Protein AF-A0A7C2TTX6-F1 (afdb_monomer)

Secondary structure (DSSP, 8-state):
-----------------------------S-----EEEEEEEEEEEESS-HHHHHHHHHHHHHHTTPEEEE--BHHHHHHTTT-----EEEEEEE-HHHHHHHHHH-GGGGGG-SEEEEEEE-SSS-EEEEEE-HHHHHTTSTT-HHHHHHHHHHHHHHHHHHHGGGB-SSPEEEEEEEEEEEEEESS-HHHHHHHHHHHHHHTT-EEEE---HHHHHHHTT-----EEEEEEE-HHHHHHHHHH-GGGGGGPSEEEEEEE-SSS-EEEEEE-HHHHHTTSTT-HHHHHHHHHHHHHHHHTTSPP-

Foldseek 3Di:
DDDDDDDDDDDDDDDDPPDDDDPDPDDDDPDDPFWDKAKFKKWKWKFLAAQVLLVVQLVVLLVVLVKDFQDKDFLQVLLVVVVDGFFTKIKTQIDALVLVVVCQVFAPLLVQCHRWIWIWTDPPPNMIMIMTIQQLRSCVPTGPCNVVSVVVNVSSVRSNCRSSDPRMDPDIDMDMAMWIKGKDKALAALVLLVVQLQVLLVVLVKDQPDKDPSQVSNVVVVDGGFDKIKTQIDDSVLSVQCRVFDSVLCNCHRWIWIWGGPPPRMIMIMGIQQLRSQVVTGPCNVVSVVVNVSVCRSSVSSYDDD

pLDDT: mean 87.64, std 18.77, range [26.66, 98.56]

Sequence (306 aa):
MITAIFTRARPLWLLFATTLLIAGCSGGGPGGKNGTAVSYTIVEKVADAPYDQVVAGIEAGVKGSNLMIIGEPNYKAMQRMVGRQIRDAKSFFVFRPDLGTQVFENDYNAAAEIPLKILIYDRGDGKTVVRYRKPSSQLANYKNLSGLGDRLDEILANIVNAGIGATGDASAKEVRMTHEVVEKVFAASYDQAVAKIEAAVKGSGLMIIGEPNYKSMQRMVGRQIRDAKKYFVFRPDLGTQVFENDYNAALELPMEILIYDRGDGKTVVRYRKPSVALGNYSGLGGLGKTLDGVIERIVGAAQTSS

Solvent-accessible surface area (backbone atoms only — not comparable to full-atom values): 16763 Å² total; per-residue (Å²): 134,88,85,90,85,91,87,80,93,87,84,88,86,84,85,77,84,77,80,77,83,78,84,76,86,74,88,76,70,102,70,81,89,63,55,53,78,43,64,33,35,34,40,35,40,48,17,68,37,47,46,70,59,34,53,52,25,31,54,50,23,36,50,76,70,68,35,41,79,80,44,65,60,48,48,32,64,47,29,45,77,73,79,38,87,65,63,57,34,37,36,43,28,36,44,42,46,73,62,46,48,56,35,58,74,52,27,65,75,48,52,69,65,54,60,42,54,42,30,39,30,41,68,80,79,63,27,17,39,40,38,31,68,37,36,33,46,66,26,57,88,39,54,93,27,46,73,57,9,52,55,44,37,54,51,52,49,51,17,48,48,52,13,36,45,95,56,25,59,91,66,69,48,75,44,83,45,54,34,24,41,31,72,47,81,30,81,28,39,46,69,56,26,52,54,32,30,54,51,33,37,53,74,71,71,38,39,78,79,45,65,64,61,52,52,62,43,28,44,76,72,79,38,85,67,72,60,53,44,39,40,31,37,43,47,56,69,62,49,49,58,35,60,75,54,32,66,76,52,52,66,63,54,58,42,54,43,33,37,31,46,67,82,79,62,26,17,38,40,37,33,67,40,35,32,44,49,36,45,78,36,65,87,28,43,67,57,12,52,55,43,37,61,51,51,50,53,22,61,53,47,25,55,69,84,129

Radius of gyration: 25.4 Å; Cα contacts (8 Å, |Δi|>4): 564; chains: 1; bounding box: 74×88×63 Å

Nearest PDB structures (foldseek):
  7tj1-assembly1_C  TM=9.005E-01  e=1.364E-06  Brucella abortus 2308
  1q9u-assembly1_B  TM=8.431E-01  e=1.690E-05  Geobacillus stearothermophilus
  1j3m-assembly1_B  TM=8.600E-01  e=9.949E-05  Thermus thermophilus
  8gu0-assembly1_A  TM=4.777E-01  e=3.917E+00  Floropilus chiversii
  5bva-assembly1_A  TM=3.420E-01  e=4.651E+00  Streptomyces

Mean predicted aligned error: 8.44 Å

Structure (mmCIF, N/CA/C/O backbone):
data_AF-A0A7C2TTX6-F1
#
_entry.id   AF-A0A7C2TTX6-F1
#
loop_
_atom_site.group_PDB
_atom_site.id
_atom_site.type_symbol
_atom_site.label_atom_id
_atom_site.label_alt_id
_atom_site.label_comp_id
_atom_site.label_asym_id
_atom_site.label_entity_id
_atom_site.label_seq_id
_atom_site.pdbx_PDB_ins_code
_atom_site.Cartn_x
_atom_site.Cartn_y
_atom_site.Cartn_z
_atom_site.occupancy
_atom_site.B_iso_or_equiv
_atom_site.auth_seq_id
_atom_site.auth_comp_id
_atom_site.auth_asym_id
_atom_site.auth_atom_id
_atom_site.pdbx_PDB_model_num
ATOM 1 N N . MET A 1 1 ? 43.982 69.977 37.534 1.00 38.56 1 MET A N 1
ATOM 2 C CA . MET A 1 1 ? 43.482 70.140 38.916 1.00 38.56 1 MET A CA 1
ATOM 3 C C . MET A 1 1 ? 42.312 71.113 38.844 1.00 38.56 1 MET A C 1
ATOM 5 O O . MET A 1 1 ? 42.512 72.155 38.239 1.00 38.56 1 MET A O 1
ATOM 9 N N . ILE A 1 2 ? 41.157 70.762 39.442 1.00 38.53 2 ILE A N 1
ATOM 10 C CA . ILE A 1 2 ? 39.867 71.508 39.475 1.00 38.53 2 ILE A CA 1
ATOM 11 C C . ILE A 1 2 ? 39.185 71.547 38.075 1.00 38.53 2 ILE A C 1
ATOM 13 O O . ILE A 1 2 ? 39.845 71.843 37.092 1.00 38.53 2 ILE A O 1
ATOM 17 N N . THR A 1 3 ? 37.937 71.131 37.821 1.00 36.94 3 THR A N 1
ATOM 18 C CA . THR A 1 3 ? 36.681 71.241 38.583 1.00 36.94 3 THR A CA 1
ATOM 19 C C . THR A 1 3 ? 35.678 70.182 38.093 1.00 36.94 3 THR A C 1
ATOM 21 O O . THR A 1 3 ? 35.512 70.004 36.889 1.00 36.94 3 THR A O 1
ATOM 24 N N . ALA A 1 4 ? 34.974 69.515 39.010 1.00 46.34 4 ALA A N 1
ATOM 25 C CA . ALA A 1 4 ? 33.748 68.763 38.730 1.00 46.34 4 ALA A CA 1
ATOM 26 C C . ALA A 1 4 ? 32.529 69.652 39.026 1.00 46.34 4 ALA A C 1
ATOM 28 O O . ALA A 1 4 ? 32.587 70.381 40.008 1.00 46.34 4 ALA A O 1
ATOM 29 N N . ILE A 1 5 ? 31.437 69.550 38.254 1.00 49.56 5 ILE A N 1
ATOM 30 C CA . ILE A 1 5 ? 30.056 69.840 38.695 1.00 49.56 5 ILE A CA 1
ATOM 31 C C . ILE A 1 5 ? 29.055 69.045 37.835 1.00 49.56 5 ILE A C 1
ATOM 33 O O . ILE A 1 5 ? 29.162 68.952 36.616 1.00 49.56 5 ILE A O 1
ATOM 37 N N . PHE A 1 6 ? 28.096 68.467 38.557 1.00 44.81 6 PHE A N 1
ATOM 38 C CA . PHE A 1 6 ? 26.921 67.678 38.188 1.00 44.81 6 PHE A CA 1
ATOM 39 C C . PHE A 1 6 ? 25.887 68.390 37.303 1.00 44.81 6 PHE A C 1
ATOM 41 O O . PHE A 1 6 ? 25.685 69.588 37.464 1.00 44.81 6 PHE A O 1
ATOM 48 N N . THR A 1 7 ? 25.118 67.598 36.536 1.00 40.69 7 THR A N 1
ATOM 49 C CA . THR A 1 7 ? 23.640 67.604 36.283 1.00 40.69 7 THR A CA 1
ATOM 50 C C . THR A 1 7 ? 23.382 67.017 34.878 1.00 40.69 7 THR A C 1
ATOM 52 O O . THR A 1 7 ? 24.207 67.191 34.000 1.00 40.69 7 THR A O 1
ATOM 55 N N . ARG A 1 8 ? 22.326 66.275 34.522 1.00 43.00 8 ARG A N 1
ATOM 56 C CA . ARG A 1 8 ? 20.981 66.021 35.057 1.00 43.00 8 ARG A CA 1
ATOM 57 C C . ARG A 1 8 ? 20.433 64.758 34.353 1.00 43.00 8 ARG A C 1
ATOM 59 O O . ARG A 1 8 ? 20.774 64.488 33.208 1.00 43.00 8 ARG A O 1
ATOM 66 N N . ALA A 1 9 ? 19.554 64.028 35.030 1.00 39.31 9 ALA A N 1
ATOM 67 C CA . ALA A 1 9 ? 18.802 62.879 34.519 1.00 39.31 9 ALA A CA 1
ATOM 68 C C . ALA A 1 9 ? 17.749 63.240 33.449 1.00 39.31 9 ALA A C 1
ATOM 70 O O . ALA A 1 9 ? 17.201 64.341 33.532 1.00 39.31 9 ALA A O 1
ATOM 71 N N . ARG A 1 10 ? 17.386 62.277 32.568 1.00 41.59 10 ARG A N 1
ATOM 72 C CA . ARG A 1 10 ? 16.011 61.777 32.242 1.00 41.59 10 ARG A CA 1
ATOM 73 C C . ARG A 1 10 ? 15.930 61.012 30.888 1.00 41.59 10 ARG A C 1
ATOM 75 O O . ARG A 1 10 ? 16.883 61.089 30.125 1.00 41.59 10 ARG A O 1
ATOM 82 N N . PRO A 1 11 ? 14.891 60.176 30.639 1.00 48.22 11 PRO A N 1
ATOM 83 C CA . PRO A 1 11 ? 15.097 58.752 30.342 1.00 48.22 11 PRO A CA 1
ATOM 84 C C . PRO A 1 11 ? 14.402 58.225 29.057 1.00 48.22 11 PRO A C 1
ATOM 86 O O . PRO A 1 11 ? 13.724 58.963 28.355 1.00 48.22 11 PRO A O 1
ATOM 89 N N . LEU A 1 12 ? 14.512 56.902 28.867 1.00 35.78 12 LEU A N 1
ATOM 90 C CA . LEU A 1 12 ? 13.474 55.973 28.379 1.00 35.78 12 LEU A CA 1
ATOM 91 C C . LEU A 1 12 ? 12.919 56.154 26.952 1.00 35.78 12 LEU A C 1
ATOM 93 O O . LEU A 1 12 ? 11.965 56.893 26.765 1.00 35.78 12 LEU A O 1
ATOM 97 N N . TRP A 1 13 ? 13.372 55.322 26.006 1.00 30.50 13 TRP A N 1
ATOM 98 C CA . TRP A 1 13 ? 12.529 54.800 24.914 1.00 30.50 13 TRP A CA 1
ATOM 99 C C . TRP A 1 13 ? 12.837 53.309 24.699 1.00 30.50 13 TRP A C 1
ATOM 101 O O . TRP A 1 13 ? 13.724 52.929 23.942 1.00 30.50 13 TRP A O 1
ATOM 111 N N . LEU A 1 14 ? 12.108 52.458 25.428 1.00 39.34 14 LEU A N 1
ATOM 112 C CA . LEU A 1 14 ? 11.952 51.032 25.135 1.00 39.34 14 LEU A CA 1
ATOM 113 C C . LEU A 1 14 ? 10.892 50.903 24.034 1.00 39.34 14 LEU A C 1
ATOM 115 O O . LEU A 1 14 ? 9.710 51.137 24.279 1.00 39.34 14 LEU A O 1
ATOM 119 N N . LEU A 1 15 ? 11.311 50.548 22.820 1.00 40.41 15 LEU A N 1
ATOM 120 C CA . LEU A 1 15 ? 10.412 50.171 21.730 1.00 40.41 15 LEU A CA 1
ATOM 121 C C . LEU A 1 15 ? 9.890 48.748 21.982 1.00 40.41 15 LEU A C 1
ATOM 123 O O . LEU A 1 15 ? 10.537 47.763 21.637 1.00 40.41 15 LEU A O 1
ATOM 127 N N . PHE A 1 16 ? 8.710 48.648 22.593 1.00 39.31 16 PHE A N 1
ATOM 128 C CA . PHE A 1 16 ? 7.880 47.446 22.536 1.00 39.31 16 PHE A CA 1
ATOM 129 C C . PHE A 1 16 ? 7.167 47.419 21.179 1.00 39.31 16 PHE A C 1
ATOM 131 O O . PHE A 1 16 ? 6.221 48.169 20.942 1.00 39.31 16 PHE A O 1
ATOM 138 N N . ALA A 1 17 ? 7.633 46.560 20.273 1.00 36.75 17 ALA A N 1
ATOM 139 C CA . ALA A 1 17 ? 6.919 46.228 19.047 1.00 36.75 17 ALA A CA 1
ATOM 140 C C . ALA A 1 17 ? 5.778 45.254 19.385 1.00 36.75 17 ALA A C 1
ATOM 142 O O . ALA A 1 17 ? 5.936 44.035 19.345 1.00 36.75 17 ALA A O 1
ATOM 143 N N . THR A 1 18 ? 4.629 45.803 19.772 1.00 37.88 18 THR A N 1
ATOM 144 C CA . THR A 1 18 ? 3.390 45.041 19.947 1.00 37.88 18 THR A CA 1
ATOM 145 C C . THR A 1 18 ? 2.784 44.784 18.571 1.00 37.88 18 THR A C 1
ATOM 147 O O . THR A 1 18 ? 2.096 45.637 18.013 1.00 37.88 18 THR A O 1
ATOM 150 N N . THR A 1 19 ? 3.054 43.614 17.995 1.00 36.84 19 THR A N 1
ATOM 151 C CA . THR A 1 19 ? 2.375 43.164 16.776 1.00 36.84 19 THR A CA 1
ATOM 152 C C . THR A 1 19 ? 0.927 42.821 17.116 1.00 36.84 19 THR A C 1
ATOM 154 O O . THR A 1 19 ? 0.641 41.839 17.800 1.00 36.84 19 THR A O 1
ATOM 157 N N . LEU A 1 20 ? 0.015 43.667 16.648 1.00 36.28 20 LEU A N 1
ATOM 158 C CA . LEU A 1 20 ? -1.428 43.502 16.745 1.00 36.28 20 LEU A CA 1
ATOM 159 C C . LEU A 1 20 ? -1.871 42.306 15.882 1.00 36.28 20 LEU A C 1
ATOM 161 O O . LEU A 1 20 ? -1.734 42.327 14.659 1.00 36.28 20 LEU A O 1
ATOM 165 N N . LEU A 1 21 ? -2.403 41.262 16.525 1.00 31.94 21 LEU A N 1
ATOM 166 C CA . LEU A 1 21 ? -3.085 40.149 15.862 1.00 31.94 21 LEU A CA 1
ATOM 167 C C . LEU A 1 21 ? -4.387 40.670 15.230 1.00 31.94 21 LEU A C 1
ATOM 169 O O . LEU A 1 21 ? -5.341 40.988 15.938 1.00 31.94 21 LEU A O 1
ATOM 173 N N . ILE A 1 22 ? -4.453 40.722 13.900 1.00 40.72 22 ILE A N 1
ATOM 174 C CA . ILE A 1 22 ? -5.724 40.863 13.186 1.00 40.72 22 ILE A CA 1
ATOM 175 C C . ILE A 1 22 ? -6.318 39.459 13.051 1.00 40.72 22 ILE A C 1
ATOM 177 O O . ILE A 1 22 ? -5.870 38.652 12.237 1.00 40.72 22 ILE A O 1
ATOM 181 N N . ALA A 1 23 ? -7.327 39.161 13.871 1.00 36.69 23 ALA A N 1
ATOM 182 C CA . ALA A 1 23 ? -8.172 37.985 13.716 1.00 36.69 23 ALA A CA 1
ATOM 183 C C . ALA A 1 23 ? -9.058 38.166 12.472 1.00 36.69 23 ALA A C 1
ATOM 185 O O . ALA A 1 23 ? -10.146 38.738 12.529 1.00 36.69 23 ALA A O 1
ATOM 186 N N . GLY A 1 24 ? -8.569 37.700 11.323 1.00 30.59 24 GLY A N 1
ATOM 187 C CA . GLY A 1 24 ? -9.364 37.582 10.107 1.00 30.59 24 GLY A CA 1
ATOM 188 C C . GLY A 1 24 ? -10.387 36.458 10.253 1.00 30.59 24 GLY A C 1
ATOM 189 O O . GLY A 1 24 ? -10.048 35.283 10.132 1.00 30.59 24 GLY A O 1
ATOM 190 N N . CYS A 1 25 ? -11.647 36.816 10.491 1.00 36.19 25 CYS A N 1
ATOM 191 C CA . CYS A 1 25 ? -12.781 35.919 10.295 1.00 36.19 25 CYS A CA 1
ATOM 192 C C . CYS A 1 25 ? -12.935 35.642 8.792 1.00 36.19 25 CYS A C 1
ATOM 194 O O . CYS A 1 25 ? -13.512 36.453 8.071 1.00 36.19 25 CYS A O 1
ATOM 196 N N . SER A 1 26 ? -12.424 34.511 8.298 1.00 32.97 26 SER A N 1
ATOM 197 C CA . SER A 1 26 ? -12.811 34.001 6.979 1.00 32.97 26 SER A CA 1
ATOM 198 C C . SER A 1 26 ? -13.976 33.029 7.148 1.00 32.97 26 SER A C 1
ATOM 200 O O . SER A 1 26 ? -13.806 31.947 7.713 1.00 32.97 26 SER A O 1
ATOM 202 N N . GLY A 1 27 ? -15.154 33.417 6.659 1.00 30.48 27 GLY A N 1
ATOM 203 C CA . GLY A 1 27 ? -16.314 32.541 6.546 1.00 30.48 27 GLY A CA 1
ATOM 204 C C . GLY A 1 27 ? -15.987 31.323 5.682 1.00 30.48 27 GLY A C 1
ATOM 205 O O . GLY A 1 27 ? -15.730 31.450 4.486 1.00 30.48 27 GLY A O 1
ATOM 206 N N . GLY A 1 28 ? -15.967 30.147 6.306 1.00 26.66 28 GLY A N 1
ATOM 207 C CA . GLY A 1 28 ? -15.817 28.864 5.632 1.00 26.66 28 GLY A CA 1
ATOM 208 C C . GLY A 1 28 ? -17.179 28.314 5.224 1.00 26.66 28 GLY A C 1
ATOM 209 O O . GLY A 1 28 ? -17.991 27.976 6.081 1.00 26.66 28 GLY A O 1
ATOM 210 N N . GLY A 1 29 ? -17.414 28.202 3.916 1.00 27.94 29 GLY A N 1
ATOM 211 C CA . GLY A 1 29 ? -18.431 27.299 3.378 1.00 27.94 29 GLY A CA 1
ATOM 212 C C . GLY A 1 29 ? -18.071 25.827 3.659 1.00 27.94 29 GLY A C 1
ATOM 213 O O . GLY A 1 29 ? -16.918 25.526 3.986 1.00 27.94 29 GLY A O 1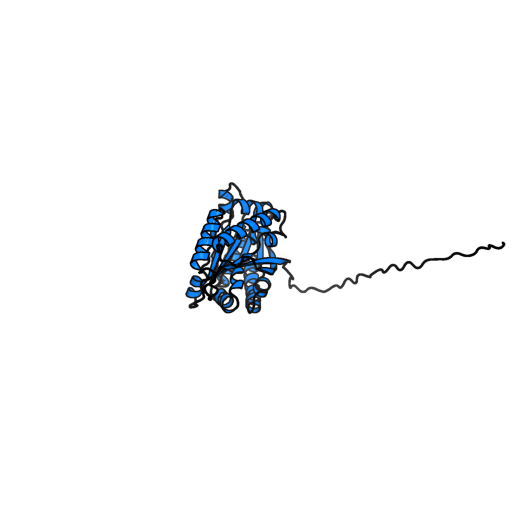
ATOM 214 N N . PRO A 1 30 ? -19.025 24.887 3.536 1.00 34.22 30 PRO A N 1
ATOM 215 C CA . PRO A 1 30 ? -18.815 23.482 3.867 1.00 34.22 30 PRO A CA 1
ATOM 216 C C . PRO A 1 30 ? -17.995 22.790 2.766 1.00 34.22 30 PRO A C 1
ATOM 218 O O . PRO A 1 30 ? -18.527 22.137 1.876 1.00 34.22 30 PRO A O 1
ATOM 221 N N . GLY A 1 31 ? -16.676 22.957 2.817 1.00 33.12 31 GLY A N 1
ATOM 222 C CA . GLY A 1 31 ? -15.704 22.288 1.955 1.00 33.12 31 GLY A CA 1
ATOM 223 C C . GLY A 1 31 ? -14.454 21.981 2.770 1.00 33.12 31 GLY A C 1
ATOM 224 O O . GLY A 1 31 ? -13.549 22.806 2.866 1.00 33.12 31 GLY A O 1
ATOM 225 N N . GLY A 1 32 ? -14.448 20.828 3.443 1.00 33.53 32 GLY A N 1
ATOM 226 C CA . GLY A 1 32 ? -13.422 20.456 4.415 1.00 33.53 32 GLY A CA 1
ATOM 227 C C . GLY A 1 32 ? -12.017 20.358 3.814 1.00 33.53 32 GLY A C 1
ATOM 228 O O . GLY A 1 32 ? -11.778 19.593 2.883 1.00 33.53 32 GLY A O 1
ATOM 229 N N . LYS A 1 33 ? -11.062 21.083 4.405 1.00 43.06 33 LYS A N 1
ATOM 230 C CA . LYS A 1 33 ? -9.624 20.811 4.269 1.00 43.06 33 LYS A CA 1
ATOM 231 C C . LYS A 1 33 ? -9.271 19.620 5.171 1.00 43.06 33 LYS A C 1
ATOM 233 O O . LYS A 1 33 ? -8.805 19.820 6.285 1.00 43.06 33 LYS A O 1
ATOM 238 N N . ASN A 1 34 ? -9.567 18.393 4.742 1.00 56.88 34 ASN A N 1
ATOM 239 C CA . ASN A 1 34 ? -9.646 17.245 5.660 1.00 56.88 34 ASN A CA 1
ATOM 240 C C . ASN A 1 34 ? -8.544 16.193 5.469 1.00 56.88 34 ASN A C 1
ATOM 242 O O . ASN A 1 34 ? -8.844 15.003 5.399 1.00 56.88 34 ASN A O 1
ATOM 246 N N . GLY A 1 35 ? -7.275 16.589 5.432 1.00 65.81 35 GLY A N 1
ATOM 247 C CA . GLY A 1 35 ? -6.208 15.601 5.523 1.00 65.81 35 GLY A CA 1
ATOM 248 C C . GLY A 1 35 ? -4.874 16.156 5.997 1.00 65.81 35 GLY A C 1
ATOM 249 O O . GLY A 1 35 ? -4.549 17.326 5.799 1.00 65.81 35 GLY A O 1
ATOM 250 N N . THR A 1 36 ? -4.107 15.301 6.668 1.00 84.62 36 THR A N 1
ATOM 251 C CA . THR A 1 36 ? -2.785 15.640 7.201 1.00 84.62 36 THR A CA 1
ATOM 252 C C . THR A 1 36 ? -1.729 15.299 6.161 1.00 84.62 36 THR A C 1
ATOM 254 O O . THR A 1 36 ? -1.588 14.134 5.778 1.00 84.62 36 THR A O 1
ATOM 257 N N . ALA A 1 37 ? -0.989 16.307 5.695 1.00 88.88 37 ALA A N 1
ATOM 258 C CA . ALA A 1 37 ? 0.157 16.097 4.822 1.00 88.88 37 ALA A CA 1
ATOM 259 C C . ALA A 1 37 ? 1.284 15.393 5.592 1.00 88.88 37 ALA A C 1
ATOM 261 O O . ALA A 1 37 ? 1.661 15.806 6.687 1.00 88.88 37 ALA A O 1
ATOM 262 N N . VAL A 1 38 ? 1.820 14.332 5.003 1.00 88.81 38 VAL A N 1
ATOM 263 C CA . VAL A 1 38 ? 2.870 13.485 5.562 1.00 88.81 38 VAL A CA 1
ATOM 264 C C . VAL A 1 38 ? 3.925 13.282 4.485 1.00 88.81 38 VAL A C 1
ATOM 266 O O . VAL A 1 38 ? 3.622 12.835 3.377 1.00 88.81 38 VAL A O 1
ATOM 269 N N . SER A 1 39 ? 5.175 13.609 4.804 1.00 92.69 39 SER A N 1
ATOM 270 C CA . SER A 1 39 ? 6.305 13.217 3.966 1.00 92.69 39 SER A CA 1
ATOM 271 C C . SER A 1 39 ? 6.761 11.808 4.316 1.00 92.69 39 SER A C 1
ATOM 273 O O . SER A 1 39 ? 6.785 11.438 5.486 1.00 92.69 39 SER A O 1
ATOM 275 N N . TYR A 1 40 ? 7.197 11.064 3.310 1.00 94.56 40 TYR A N 1
ATOM 276 C CA . TYR A 1 40 ? 7.839 9.764 3.470 1.00 94.56 40 TYR A CA 1
ATOM 277 C C . TYR A 1 40 ? 8.935 9.605 2.414 1.00 94.56 40 TYR A C 1
ATOM 279 O O . TYR A 1 40 ? 9.008 10.380 1.459 1.00 94.56 40 TYR A O 1
ATOM 287 N N . THR A 1 41 ? 9.792 8.609 2.579 1.00 97.69 41 THR A N 1
ATOM 288 C CA . THR A 1 41 ? 10.878 8.315 1.644 1.00 97.69 41 THR A CA 1
ATOM 289 C C . THR A 1 41 ? 10.575 7.027 0.892 1.00 97.69 41 THR A C 1
ATOM 291 O O . THR A 1 41 ? 10.158 6.033 1.484 1.00 97.69 41 THR A O 1
ATOM 294 N N . ILE A 1 42 ? 10.796 7.029 -0.419 1.00 97.75 42 ILE A N 1
ATOM 295 C CA . ILE A 1 42 ? 10.882 5.816 -1.232 1.00 97.75 42 ILE A CA 1
ATOM 296 C C . ILE A 1 42 ? 12.351 5.478 -1.422 1.00 97.75 42 ILE A C 1
ATOM 298 O O . ILE A 1 42 ? 13.138 6.350 -1.783 1.00 97.75 42 ILE A O 1
ATOM 302 N N . VAL A 1 43 ? 12.689 4.211 -1.224 1.00 97.56 43 VAL A N 1
ATOM 303 C CA . VAL A 1 43 ? 13.975 3.641 -1.612 1.00 97.56 43 VAL A CA 1
ATOM 304 C C . VAL A 1 43 ? 13.802 2.963 -2.966 1.00 97.56 43 VAL A C 1
ATOM 306 O O . VAL A 1 43 ? 12.908 2.133 -3.139 1.00 97.56 43 VAL A O 1
ATOM 309 N N . GLU A 1 44 ? 14.648 3.324 -3.923 1.00 96.38 44 GLU A N 1
ATOM 310 C CA . GLU A 1 44 ? 14.747 2.717 -5.247 1.00 96.38 44 GLU A CA 1
ATOM 311 C C . GLU A 1 44 ? 16.123 2.071 -5.415 1.00 96.38 44 GLU A C 1
AT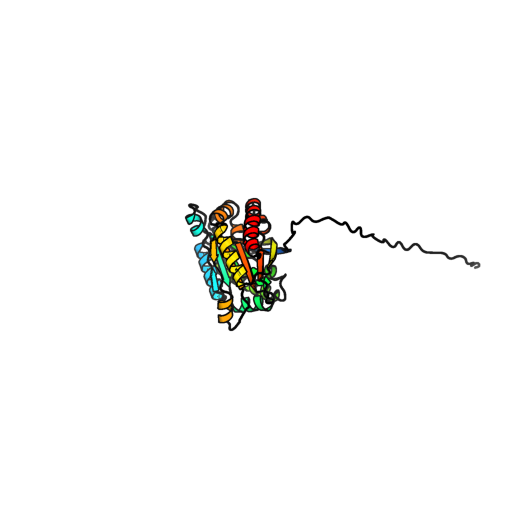OM 313 O O . GLU A 1 44 ? 17.155 2.685 -5.131 1.00 96.38 44 GLU A O 1
ATOM 318 N N . LYS A 1 45 ? 16.128 0.830 -5.899 1.00 95.25 45 LYS A N 1
ATOM 319 C CA . LYS A 1 45 ? 17.328 0.116 -6.325 1.00 95.25 45 LYS A CA 1
ATOM 320 C C . LYS A 1 45 ? 17.136 -0.446 -7.721 1.00 95.25 45 LYS A C 1
ATOM 322 O O . LYS A 1 45 ? 16.045 -0.895 -8.072 1.00 95.25 45 LYS A O 1
ATOM 327 N N . VAL A 1 46 ? 18.214 -0.448 -8.493 1.00 94.44 46 VAL A N 1
ATOM 328 C CA . VAL A 1 46 ? 18.268 -1.075 -9.810 1.00 94.44 46 VAL A CA 1
ATOM 329 C C . VAL A 1 46 ? 19.211 -2.266 -9.725 1.00 94.44 46 VAL A C 1
ATOM 331 O O . VAL A 1 46 ? 20.371 -2.124 -9.346 1.00 94.44 46 VAL A O 1
ATOM 334 N N . ALA A 1 47 ? 18.705 -3.442 -10.066 1.00 94.31 47 ALA A N 1
ATOM 335 C CA . ALA A 1 47 ? 19.487 -4.658 -10.187 1.00 94.31 47 ALA A CA 1
ATOM 336 C C . ALA A 1 47 ? 19.976 -4.822 -11.627 1.00 94.31 47 ALA A C 1
ATOM 338 O O . ALA A 1 47 ? 19.166 -4.770 -12.557 1.00 94.31 47 ALA A O 1
ATOM 339 N N . ASP A 1 48 ? 21.268 -5.093 -11.808 1.00 92.62 48 ASP A N 1
ATOM 340 C CA . ASP A 1 48 ? 21.813 -5.599 -13.072 1.00 92.62 48 ASP A CA 1
ATOM 341 C C . ASP A 1 48 ? 21.551 -7.111 -13.166 1.00 92.62 48 ASP A C 1
ATOM 343 O O . ASP A 1 48 ? 22.454 -7.945 -13.104 1.00 92.62 48 ASP A O 1
ATOM 347 N N . ALA A 1 49 ? 20.265 -7.466 -13.166 1.00 93.12 49 ALA A N 1
ATOM 348 C CA . ALA A 1 49 ? 19.778 -8.835 -13.207 1.00 93.12 49 ALA A CA 1
ATOM 349 C C . ALA A 1 49 ? 18.361 -8.890 -13.815 1.00 93.12 49 ALA A C 1
ATOM 351 O O . ALA A 1 49 ? 17.566 -7.959 -13.604 1.00 93.12 49 ALA A O 1
ATOM 352 N N . PRO A 1 50 ? 18.013 -9.988 -14.515 1.00 94.69 50 PRO A N 1
ATOM 353 C CA . PRO A 1 50 ? 16.683 -10.183 -15.083 1.00 94.69 50 PRO A CA 1
ATOM 354 C C . PRO A 1 50 ? 15.573 -10.226 -14.027 1.00 94.69 50 PRO A C 1
ATOM 356 O O . PRO A 1 50 ? 15.780 -10.679 -12.899 1.00 94.69 50 PRO A O 1
ATOM 359 N N . TYR A 1 51 ? 14.366 -9.828 -14.436 1.00 96.44 51 TYR A N 1
ATOM 360 C CA . TYR A 1 51 ? 13.189 -9.708 -13.570 1.00 96.44 51 TYR A CA 1
ATOM 361 C C . TYR A 1 51 ? 12.914 -10.960 -12.732 1.00 96.44 51 TYR A C 1
ATOM 363 O O . TYR A 1 51 ? 12.797 -10.863 -11.511 1.00 96.44 51 TYR A O 1
ATOM 371 N N . ASP A 1 52 ? 12.864 -12.135 -13.362 1.00 96.38 52 ASP A N 1
ATOM 372 C CA . ASP A 1 52 ? 12.519 -13.383 -12.674 1.00 96.38 52 ASP A CA 1
ATOM 373 C C . ASP A 1 52 ? 13.546 -13.760 -11.597 1.00 96.38 52 ASP A C 1
ATOM 375 O O . ASP A 1 52 ? 13.174 -14.224 -10.517 1.00 96.38 52 ASP A O 1
ATOM 379 N N . GLN A 1 53 ? 14.834 -13.498 -11.849 1.00 95.56 53 GLN A N 1
ATOM 380 C CA . GLN A 1 53 ? 15.899 -13.738 -10.874 1.00 95.56 53 GLN A CA 1
ATOM 381 C C . GLN A 1 53 ? 15.731 -12.836 -9.649 1.00 95.56 53 GLN A C 1
ATOM 383 O O . GLN A 1 53 ? 15.824 -13.309 -8.515 1.00 95.56 53 GLN A O 1
ATOM 388 N N . VAL A 1 54 ? 15.444 -11.551 -9.868 1.00 97.19 54 VAL A N 1
ATOM 389 C CA . VAL A 1 54 ? 15.239 -10.592 -8.777 1.00 97.19 54 VAL A CA 1
ATOM 390 C C . VAL A 1 54 ? 13.973 -10.923 -7.995 1.00 97.19 54 VAL A C 1
ATOM 392 O O . VAL A 1 54 ? 14.001 -10.912 -6.769 1.00 97.19 54 VAL A O 1
ATOM 395 N N . VAL A 1 55 ? 12.873 -11.283 -8.662 1.00 97.62 55 VAL A N 1
ATOM 396 C CA . VAL A 1 55 ? 11.637 -11.718 -7.990 1.00 97.62 55 VAL A CA 1
ATOM 397 C C . VAL A 1 55 ? 11.895 -12.925 -7.090 1.00 97.62 55 VAL A C 1
ATOM 399 O O . VAL A 1 55 ? 11.517 -12.884 -5.918 1.00 97.62 55 VAL A O 1
ATOM 402 N N . ALA A 1 56 ? 12.576 -13.955 -7.598 1.00 96.88 56 ALA A N 1
ATOM 403 C CA . ALA A 1 56 ? 12.905 -15.150 -6.824 1.00 96.88 56 ALA A CA 1
ATOM 404 C C . ALA A 1 56 ? 13.818 -14.830 -5.628 1.00 96.88 56 ALA A C 1
ATOM 406 O O . ALA A 1 56 ? 13.598 -15.326 -4.521 1.00 96.88 56 ALA A O 1
ATOM 407 N N . GLY A 1 57 ? 14.815 -13.965 -5.826 1.00 96.50 57 GLY A N 1
ATOM 408 C CA . GLY A 1 57 ? 15.719 -13.537 -4.763 1.00 96.50 57 GLY A CA 1
ATOM 409 C C . GLY A 1 57 ? 15.016 -12.715 -3.676 1.00 96.50 57 GLY A C 1
ATOM 410 O O . GLY A 1 57 ? 15.243 -12.950 -2.489 1.00 96.50 57 GLY A O 1
ATOM 411 N N . ILE A 1 58 ? 14.115 -11.798 -4.051 1.00 97.69 58 ILE A N 1
ATOM 412 C CA . ILE A 1 58 ? 13.298 -11.045 -3.087 1.00 97.69 58 ILE A CA 1
ATOM 413 C C . ILE A 1 58 ? 12.380 -11.997 -2.317 1.00 97.69 58 ILE A C 1
ATOM 415 O O . ILE A 1 58 ? 12.312 -11.909 -1.094 1.00 97.69 58 ILE A O 1
ATOM 419 N N . GLU A 1 59 ? 11.709 -12.929 -2.995 1.00 97.50 59 GLU A N 1
ATOM 420 C CA . GLU A 1 59 ? 10.847 -13.921 -2.344 1.00 97.50 59 GLU A CA 1
ATOM 421 C C . GLU A 1 59 ? 11.626 -14.764 -1.320 1.00 97.50 59 GLU A C 1
ATOM 423 O O . GLU A 1 59 ? 11.177 -14.947 -0.183 1.00 97.50 59 GLU A O 1
ATOM 428 N N . ALA A 1 60 ? 12.823 -15.229 -1.688 1.00 96.31 60 ALA A N 1
ATOM 429 C CA . ALA A 1 60 ? 13.717 -15.944 -0.785 1.00 96.31 60 ALA A CA 1
ATOM 430 C C . ALA A 1 60 ? 14.157 -15.068 0.399 1.00 96.31 60 ALA A C 1
ATOM 432 O O . ALA A 1 60 ? 14.129 -15.528 1.541 1.00 96.31 60 ALA A O 1
ATOM 433 N N . GLY A 1 61 ? 14.495 -13.799 0.154 1.00 96.88 61 GLY A N 1
ATOM 434 C CA . GLY A 1 61 ? 14.855 -12.835 1.193 1.00 96.88 61 GLY A CA 1
ATOM 435 C C . GLY A 1 61 ? 13.722 -12.593 2.193 1.00 96.88 61 GLY A C 1
ATOM 436 O O . GLY A 1 61 ? 13.960 -12.587 3.404 1.00 96.88 61 GLY A O 1
ATOM 437 N N . VAL A 1 62 ? 12.481 -12.450 1.710 1.00 97.56 62 VAL A N 1
ATOM 438 C CA . VAL A 1 62 ? 11.281 -12.293 2.552 1.00 97.56 62 VAL A CA 1
ATOM 439 C C . VAL A 1 62 ? 11.108 -13.507 3.466 1.00 97.56 62 VAL A C 1
ATOM 441 O O . VAL A 1 62 ? 10.977 -13.338 4.682 1.00 97.56 62 VAL A O 1
ATOM 444 N N . LYS A 1 63 ? 11.186 -14.723 2.905 1.00 95.50 63 LYS A N 1
ATOM 445 C CA . LYS A 1 63 ? 11.103 -15.978 3.673 1.00 95.50 63 LYS A CA 1
ATOM 446 C C . LYS A 1 63 ? 12.247 -16.098 4.686 1.00 95.50 63 LYS A C 1
ATOM 448 O O . LYS A 1 63 ? 12.000 -16.407 5.848 1.00 95.50 63 LYS A O 1
ATOM 453 N N . GLY A 1 64 ? 13.481 -15.796 4.276 1.00 95.69 64 GLY A N 1
ATOM 454 C CA . GLY A 1 64 ? 14.669 -15.831 5.137 1.00 95.69 64 GLY A CA 1
ATOM 455 C C . GLY A 1 64 ? 14.629 -14.816 6.284 1.00 95.69 64 GLY A C 1
ATOM 456 O O . GLY A 1 64 ? 15.174 -15.068 7.353 1.00 95.69 64 GLY A O 1
ATOM 457 N N . SER A 1 65 ? 13.910 -13.707 6.102 1.00 95.81 65 SER A N 1
ATOM 458 C CA . SER A 1 65 ? 13.663 -12.694 7.140 1.00 95.81 65 SER A CA 1
ATOM 459 C C . SER A 1 65 ? 12.445 -13.013 8.024 1.00 95.81 65 SER A C 1
ATOM 461 O O . SER A 1 65 ? 12.009 -12.176 8.825 1.00 95.81 65 SER A O 1
ATOM 463 N N . ASN A 1 66 ? 11.885 -14.222 7.884 1.00 94.31 66 ASN A N 1
ATOM 464 C CA . ASN A 1 66 ? 10.704 -14.714 8.591 1.00 94.31 66 ASN A CA 1
ATOM 465 C C . ASN A 1 66 ? 9.464 -13.816 8.413 1.00 94.31 66 ASN A C 1
ATOM 467 O O . ASN A 1 66 ? 8.642 -13.700 9.319 1.00 94.31 66 ASN A O 1
ATOM 471 N N . LEU A 1 67 ? 9.333 -13.135 7.270 1.00 95.88 67 LEU A N 1
ATOM 472 C CA . LEU A 1 67 ? 8.099 -12.444 6.897 1.00 95.88 67 LEU A CA 1
ATOM 473 C C . LEU A 1 67 ? 7.228 -13.344 6.027 1.00 95.88 67 LEU A C 1
ATOM 475 O O . LEU A 1 67 ? 7.706 -14.192 5.275 1.00 95.88 67 LEU A O 1
ATOM 479 N N . MET A 1 68 ? 5.926 -13.111 6.111 1.00 95.19 68 MET A N 1
ATOM 480 C CA . MET A 1 68 ? 4.929 -13.745 5.265 1.00 95.19 68 MET A CA 1
ATOM 481 C C . MET A 1 68 ? 4.647 -12.848 4.067 1.00 95.19 68 MET A C 1
ATOM 483 O O . MET A 1 68 ? 4.483 -11.637 4.225 1.00 95.19 68 MET A O 1
ATOM 487 N N . ILE A 1 69 ? 4.513 -13.445 2.887 1.00 96.75 69 ILE A N 1
ATOM 488 C CA . ILE A 1 69 ? 3.888 -12.778 1.748 1.00 96.75 69 ILE A CA 1
ATOM 489 C C . ILE A 1 69 ? 2.383 -13.008 1.866 1.00 96.75 69 ILE A C 1
ATOM 491 O O . ILE A 1 69 ? 1.918 -14.144 1.828 1.00 96.75 69 ILE A O 1
ATOM 495 N N . ILE A 1 70 ? 1.627 -11.929 2.044 1.00 95.19 70 ILE A N 1
ATOM 496 C CA . ILE A 1 70 ? 0.168 -11.966 2.218 1.00 95.19 70 ILE A CA 1
ATOM 497 C C . ILE A 1 70 ? -0.589 -11.441 0.992 1.00 95.19 70 ILE A C 1
ATOM 499 O O . ILE A 1 70 ? -1.815 -11.361 1.002 1.00 95.19 70 ILE A O 1
ATOM 503 N N . GLY A 1 71 ? 0.135 -11.053 -0.057 1.00 95.00 71 GLY A N 1
ATOM 504 C CA . GLY A 1 71 ? -0.438 -10.612 -1.321 1.00 95.00 71 GLY A CA 1
ATOM 505 C C . GLY A 1 71 ? 0.629 -10.404 -2.387 1.00 95.00 71 GLY A C 1
ATOM 506 O O . GLY A 1 71 ? 1.717 -9.908 -2.097 1.00 95.00 71 GLY A O 1
ATOM 507 N N . GLU A 1 72 ? 0.296 -10.772 -3.623 1.00 95.88 72 GLU A N 1
ATOM 508 C CA . GLU A 1 72 ? 1.192 -10.677 -4.777 1.00 95.88 72 GLU A CA 1
ATOM 509 C C . GLU A 1 72 ? 0.462 -10.188 -6.032 1.00 95.88 72 GLU A C 1
ATOM 511 O O . GLU A 1 72 ? 0.258 -10.962 -6.973 1.00 95.88 72 GLU A O 1
ATOM 516 N N . PRO A 1 73 ? 0.002 -8.926 -6.088 1.00 93.81 73 PRO A N 1
ATOM 517 C CA . PRO A 1 73 ? -0.627 -8.428 -7.302 1.00 93.81 73 PRO A CA 1
ATOM 518 C C . PRO A 1 73 ? 0.350 -8.515 -8.483 1.00 93.81 73 PRO A C 1
ATOM 520 O O . PRO A 1 73 ? 1.375 -7.832 -8.523 1.00 93.81 73 PRO A O 1
ATOM 523 N N . ASN A 1 74 ? 0.016 -9.367 -9.455 1.00 95.38 74 ASN A N 1
ATOM 524 C CA . ASN A 1 74 ? 0.703 -9.458 -10.737 1.00 95.38 74 ASN A CA 1
ATOM 525 C C . ASN A 1 74 ? 0.045 -8.480 -11.711 1.00 95.38 74 ASN A C 1
ATOM 527 O O . ASN A 1 74 ? -1.002 -8.766 -12.301 1.00 95.38 74 ASN A O 1
ATOM 531 N N . TYR A 1 75 ? 0.661 -7.315 -11.878 1.00 95.31 75 TYR A N 1
ATOM 532 C CA . TYR A 1 75 ? 0.070 -6.249 -12.671 1.00 95.31 75 TYR A CA 1
ATOM 533 C C . TYR A 1 75 ? 0.050 -6.579 -14.160 1.00 95.31 75 TYR A C 1
ATOM 535 O O . TYR A 1 75 ? -0.906 -6.211 -14.838 1.00 95.31 75 TYR A O 1
ATOM 543 N N . LYS A 1 76 ? 1.029 -7.337 -14.668 1.00 95.25 76 LYS A N 1
ATOM 544 C CA . LYS A 1 76 ? 1.022 -7.796 -16.064 1.00 95.25 76 LYS A CA 1
ATOM 545 C C . LYS A 1 76 ? -0.178 -8.692 -16.347 1.00 95.25 76 LYS A C 1
ATOM 547 O O . LYS A 1 76 ? -0.864 -8.502 -17.348 1.00 95.25 76 LYS A O 1
ATOM 552 N N . ALA A 1 77 ? -0.478 -9.630 -15.451 1.00 93.81 77 ALA A N 1
ATOM 553 C CA . ALA A 1 77 ? -1.674 -10.461 -15.557 1.00 93.81 77 ALA A CA 1
ATOM 554 C C . ALA A 1 77 ? -2.960 -9.618 -15.489 1.00 93.81 77 ALA A C 1
ATOM 556 O O . ALA A 1 77 ? -3.839 -9.786 -16.331 1.00 93.81 77 ALA A O 1
ATOM 557 N N . MET A 1 78 ? -3.040 -8.662 -14.557 1.00 92.25 78 MET A N 1
ATOM 558 C CA . MET A 1 78 ? -4.203 -7.772 -14.431 1.00 92.25 78 MET A CA 1
ATOM 559 C C . MET A 1 78 ? -4.417 -6.889 -15.670 1.00 92.25 78 MET A C 1
ATOM 561 O O . MET A 1 78 ? -5.555 -6.689 -16.084 1.00 92.25 78 MET A O 1
ATOM 565 N N . GLN A 1 79 ? -3.351 -6.383 -16.294 1.00 94.31 79 GLN A N 1
ATOM 566 C CA . GLN A 1 79 ? -3.453 -5.585 -17.521 1.00 94.31 79 GLN A CA 1
ATOM 567 C C . GLN A 1 79 ? -3.909 -6.422 -18.724 1.00 94.31 79 GLN A C 1
ATOM 569 O O . GLN A 1 79 ? -4.715 -5.953 -19.530 1.00 94.31 79 GLN A O 1
ATOM 574 N N . ARG A 1 80 ? -3.499 -7.694 -18.806 1.00 94.44 80 ARG A N 1
ATOM 575 C CA . ARG A 1 80 ? -3.976 -8.607 -19.859 1.00 94.44 80 ARG A CA 1
ATOM 576 C C . ARG A 1 80 ? -5.484 -8.827 -19.811 1.00 94.44 80 ARG A C 1
ATOM 578 O O . ARG A 1 80 ? -6.094 -8.960 -20.868 1.00 94.44 80 ARG A O 1
ATOM 585 N N . MET A 1 81 ? -6.093 -8.803 -18.621 1.00 90.50 81 MET A N 1
ATOM 586 C CA . MET A 1 81 ? -7.551 -8.922 -18.465 1.00 90.50 81 MET A CA 1
ATOM 587 C C . MET A 1 81 ? -8.321 -7.796 -19.168 1.00 90.50 81 MET A C 1
ATOM 589 O O . MET A 1 81 ? -9.474 -7.992 -19.536 1.00 90.50 81 MET A O 1
ATOM 593 N N . VAL A 1 82 ? -7.692 -6.635 -19.377 1.00 93.06 82 VAL A N 1
ATOM 594 C CA . VAL A 1 82 ? -8.262 -5.492 -20.112 1.00 93.06 82 VAL A CA 1
ATOM 595 C C . VAL A 1 82 ? -7.610 -5.284 -21.480 1.00 93.06 82 VAL A C 1
ATOM 597 O O . VAL A 1 82 ? -7.631 -4.185 -22.029 1.00 93.06 82 VAL A O 1
ATOM 600 N N . GLY A 1 83 ? -7.013 -6.338 -22.043 1.00 94.31 83 GLY A N 1
ATOM 601 C CA . GLY A 1 83 ? -6.425 -6.310 -23.384 1.00 94.31 83 GLY A CA 1
ATOM 602 C C . GLY A 1 83 ? -5.148 -5.475 -23.493 1.00 94.31 83 GLY A C 1
ATOM 603 O O . GLY A 1 83 ? -4.744 -5.115 -24.597 1.00 94.31 83 GLY A O 1
ATOM 604 N N . ARG A 1 84 ? -4.498 -5.152 -22.369 1.00 95.62 84 ARG A N 1
ATOM 605 C CA . ARG A 1 84 ? -3.244 -4.394 -22.335 1.00 95.62 84 ARG A CA 1
ATOM 606 C C . ARG A 1 84 ? -2.062 -5.316 -22.066 1.00 95.62 84 ARG A C 1
ATOM 608 O O . ARG A 1 84 ? -2.136 -6.242 -21.264 1.00 95.62 84 ARG A O 1
ATOM 615 N N . GLN A 1 85 ? -0.949 -5.046 -22.738 1.00 94.50 85 GLN A N 1
ATOM 616 C CA . GLN A 1 85 ? 0.333 -5.679 -22.450 1.00 94.50 85 GLN A CA 1
ATOM 617 C C . GLN A 1 85 ? 1.247 -4.626 -21.839 1.00 94.50 85 GLN A C 1
ATOM 619 O O . GLN A 1 85 ? 1.360 -3.517 -22.353 1.00 94.50 85 GLN A O 1
ATOM 624 N N . ILE A 1 86 ? 1.888 -4.993 -20.739 1.00 95.81 86 ILE A N 1
ATOM 625 C CA . ILE A 1 86 ? 2.906 -4.190 -20.072 1.00 95.81 86 ILE A CA 1
ATOM 626 C C . ILE A 1 86 ? 4.140 -5.063 -19.837 1.00 95.81 86 ILE A C 1
ATOM 628 O O . ILE A 1 86 ? 4.068 -6.295 -19.940 1.00 95.81 86 ILE A O 1
ATOM 632 N N . ARG A 1 87 ? 5.265 -4.428 -19.508 1.00 97.00 87 ARG A N 1
ATOM 633 C CA . ARG A 1 87 ? 6.441 -5.135 -18.991 1.00 97.00 87 ARG A CA 1
ATOM 634 C C . ARG A 1 87 ? 6.102 -5.827 -17.674 1.00 97.00 87 ARG A C 1
ATOM 636 O O . ARG A 1 87 ? 5.092 -5.514 -17.038 1.00 97.00 87 ARG A O 1
ATOM 643 N N . ASP A 1 88 ? 6.929 -6.784 -17.273 1.00 98.12 88 ASP A N 1
ATOM 644 C CA . ASP A 1 88 ? 6.720 -7.486 -16.013 1.00 98.12 88 ASP A CA 1
ATOM 645 C C . ASP A 1 88 ? 6.759 -6.513 -14.837 1.00 98.12 88 ASP A C 1
ATOM 647 O O . ASP A 1 88 ? 7.670 -5.706 -14.691 1.00 98.12 88 ASP A O 1
ATOM 651 N N . ALA A 1 89 ? 5.710 -6.560 -14.022 1.00 97.81 89 ALA A N 1
ATOM 652 C CA . ALA A 1 89 ? 5.551 -5.720 -12.852 1.00 97.81 89 ALA A CA 1
ATOM 653 C C . ALA A 1 89 ? 4.694 -6.466 -11.830 1.00 97.81 89 ALA A C 1
ATOM 655 O O . ALA A 1 89 ? 3.598 -6.945 -12.149 1.00 97.81 89 ALA A O 1
ATOM 656 N N . LYS A 1 90 ? 5.177 -6.552 -10.591 1.00 96.56 90 LYS A N 1
ATOM 657 C CA . LYS A 1 90 ? 4.422 -7.106 -9.464 1.00 96.56 90 LYS A CA 1
ATOM 658 C C . LYS A 1 90 ? 4.768 -6.389 -8.167 1.00 96.56 90 LYS A C 1
ATOM 660 O O . LYS A 1 90 ? 5.802 -5.729 -8.074 1.00 96.56 90 LYS A O 1
ATOM 665 N N . SER A 1 91 ? 3.931 -6.545 -7.151 1.00 97.56 91 SER A N 1
ATOM 666 C CA . SER A 1 91 ? 4.312 -6.186 -5.784 1.00 97.56 91 SER A CA 1
ATOM 667 C C . SER A 1 91 ? 4.263 -7.393 -4.863 1.00 97.56 91 SER A C 1
ATOM 669 O O . SER A 1 91 ? 3.417 -8.259 -5.044 1.00 97.56 91 SER A O 1
ATOM 671 N N . PHE A 1 92 ? 5.127 -7.413 -3.854 1.00 98.25 92 PHE A N 1
ATOM 672 C CA . PHE A 1 92 ? 4.972 -8.256 -2.674 1.00 98.25 92 PHE A CA 1
ATOM 673 C C . PHE A 1 92 ? 4.390 -7.427 -1.535 1.00 98.25 92 PHE A C 1
ATOM 675 O O . PHE A 1 92 ? 4.902 -6.347 -1.224 1.00 98.25 92 PHE A O 1
ATOM 682 N N . PHE A 1 93 ? 3.331 -7.934 -0.909 1.00 97.81 93 PHE A N 1
ATOM 683 C CA . PHE A 1 93 ? 2.788 -7.412 0.341 1.00 97.81 93 PHE A CA 1
ATOM 684 C C . PHE A 1 93 ? 3.273 -8.294 1.469 1.00 97.81 93 PHE A C 1
ATOM 686 O O . PHE A 1 93 ? 2.852 -9.444 1.588 1.00 97.81 93 PHE A O 1
ATOM 693 N N . VAL A 1 94 ? 4.180 -7.755 2.273 1.00 97.50 94 VAL A N 1
ATOM 694 C CA . VAL A 1 94 ? 4.890 -8.516 3.295 1.00 97.50 94 VAL A CA 1
ATOM 695 C C . VAL A 1 94 ? 4.454 -8.090 4.685 1.00 97.50 94 VAL A C 1
ATOM 697 O O . VAL A 1 94 ? 4.233 -6.907 4.968 1.00 97.50 94 VAL A O 1
ATOM 700 N N . PHE A 1 95 ? 4.290 -9.073 5.559 1.00 95.31 95 PHE A N 1
ATOM 701 C CA . PHE A 1 95 ? 3.774 -8.865 6.900 1.00 95.31 95 PHE A CA 1
ATOM 702 C C . PHE A 1 95 ? 4.361 -9.875 7.881 1.00 95.31 95 PHE A C 1
ATOM 704 O O . PHE A 1 95 ? 4.628 -11.021 7.526 1.00 95.31 95 PHE A O 1
ATOM 711 N N . ARG A 1 96 ? 4.531 -9.451 9.135 1.00 94.56 96 ARG A N 1
ATOM 712 C CA . ARG A 1 96 ? 4.890 -10.336 10.243 1.00 94.56 96 ARG A CA 1
ATOM 713 C C . ARG A 1 96 ? 3.965 -10.053 11.429 1.00 94.56 96 ARG A C 1
ATOM 715 O O . ARG A 1 96 ? 3.916 -8.898 11.862 1.00 94.56 96 ARG A O 1
ATOM 722 N N . PRO A 1 97 ? 3.205 -11.042 11.934 1.00 93.88 97 PRO A N 1
ATOM 723 C CA . PRO A 1 97 ? 2.202 -10.790 12.966 1.00 93.88 97 PRO A CA 1
ATOM 724 C C . PRO A 1 97 ? 2.737 -10.133 14.243 1.00 93.88 97 PRO A C 1
ATOM 726 O O . PRO A 1 97 ? 2.107 -9.198 14.725 1.00 93.88 97 PRO A O 1
ATOM 729 N N . ASP A 1 98 ? 3.913 -10.536 14.731 1.00 91.81 98 ASP A N 1
ATOM 730 C CA . ASP A 1 98 ? 4.584 -9.958 15.910 1.00 91.81 98 ASP A CA 1
ATOM 731 C C . ASP A 1 98 ? 4.949 -8.474 15.732 1.00 91.81 98 ASP A C 1
ATOM 733 O O . ASP A 1 98 ? 4.862 -7.685 16.673 1.00 91.81 98 ASP A O 1
ATOM 737 N N . LEU A 1 99 ? 5.342 -8.069 14.522 1.00 93.31 99 LEU A N 1
ATOM 738 C CA . LEU A 1 99 ? 5.587 -6.661 14.201 1.00 93.31 99 LEU A CA 1
ATOM 739 C C . LEU A 1 99 ? 4.265 -5.903 14.077 1.00 93.31 99 LEU A C 1
ATOM 741 O O . LEU A 1 99 ? 4.157 -4.768 14.535 1.00 93.31 99 LEU A O 1
ATOM 745 N N . GLY A 1 100 ? 3.233 -6.554 13.536 1.00 92.75 100 GLY A N 1
ATOM 746 C CA . GLY A 1 100 ? 1.873 -6.025 13.542 1.00 92.75 100 GLY A CA 1
ATOM 747 C C . GLY A 1 100 ? 1.331 -5.789 14.954 1.00 92.75 100 GLY A C 1
ATOM 748 O O . GLY A 1 100 ? 0.644 -4.794 15.164 1.00 92.75 100 GLY A O 1
ATOM 749 N N . THR A 1 101 ? 1.679 -6.635 15.930 1.00 95.12 101 THR A N 1
ATOM 750 C CA . THR A 1 101 ? 1.318 -6.436 17.342 1.00 95.12 101 THR A CA 1
ATOM 751 C C . THR A 1 101 ? 1.782 -5.069 17.828 1.00 95.12 101 THR A C 1
ATOM 753 O O . THR A 1 101 ? 0.986 -4.303 18.361 1.00 95.12 101 THR A O 1
ATOM 756 N N . GLN A 1 102 ? 3.051 -4.730 17.578 1.00 95.94 102 GLN A N 1
ATOM 757 C CA . GLN A 1 102 ? 3.616 -3.441 17.981 1.00 95.94 102 GLN A CA 1
ATOM 758 C C . GLN A 1 102 ? 2.883 -2.273 17.314 1.00 95.94 102 GLN A C 1
ATOM 760 O O . GLN A 1 102 ? 2.636 -1.268 17.973 1.00 95.94 102 GLN A O 1
ATOM 765 N N . VAL A 1 103 ? 2.490 -2.411 16.043 1.00 96.88 103 VAL A N 1
ATOM 766 C CA . VAL A 1 103 ? 1.678 -1.403 15.340 1.00 96.88 103 VAL A CA 1
ATOM 767 C C . VAL A 1 103 ? 0.345 -1.189 16.062 1.00 96.88 103 VAL A C 1
ATOM 769 O O . VAL A 1 103 ? 0.054 -0.073 16.482 1.00 96.88 103 VAL A O 1
ATOM 772 N N . PHE A 1 104 ? -0.441 -2.250 16.267 1.00 95.56 104 PHE A N 1
ATOM 773 C CA . PHE A 1 104 ? -1.777 -2.139 16.867 1.00 95.56 104 PHE A CA 1
ATOM 774 C C . PHE A 1 104 ? -1.763 -1.717 18.345 1.00 95.56 104 PHE A C 1
ATOM 776 O O . PHE A 1 104 ? -2.691 -1.037 18.780 1.00 95.56 104 PHE A O 1
ATOM 783 N N . GLU A 1 105 ? -0.740 -2.097 19.115 1.00 95.19 105 GLU A N 1
ATOM 784 C CA . GLU A 1 105 ? -0.609 -1.735 20.535 1.00 95.19 105 GLU A CA 1
ATOM 785 C C . GLU A 1 105 ? -0.215 -0.271 20.748 1.00 95.19 105 GLU A C 1
ATOM 787 O O . GLU A 1 105 ? -0.602 0.329 21.751 1.00 95.19 105 GLU A O 1
ATOM 792 N N . ASN A 1 106 ? 0.543 0.313 19.817 1.00 96.50 106 ASN A N 1
ATOM 793 C CA . ASN A 1 106 ? 1.047 1.674 19.969 1.00 96.50 106 ASN A CA 1
ATOM 794 C C . ASN A 1 106 ? 0.179 2.717 19.264 1.00 96.50 106 ASN A C 1
ATOM 796 O O . ASN A 1 106 ? -0.099 3.769 19.850 1.00 96.50 106 ASN A O 1
ATOM 800 N N . ASP A 1 107 ? -0.261 2.438 18.034 1.00 95.44 107 ASP A N 1
ATOM 801 C CA . ASP A 1 107 ? -1.105 3.352 17.270 1.00 95.44 107 ASP A CA 1
ATOM 802 C C . ASP A 1 107 ? -1.926 2.621 16.197 1.00 95.44 107 ASP A C 1
ATOM 804 O O . ASP A 1 107 ? -1.422 2.196 15.158 1.00 95.44 107 ASP A O 1
ATOM 808 N N . TYR A 1 108 ? -3.239 2.533 16.405 1.00 94.00 108 TYR A N 1
ATOM 809 C CA . TYR A 1 108 ? -4.146 1.889 15.454 1.00 94.00 108 TYR A CA 1
ATOM 810 C C . TYR A 1 108 ? -4.164 2.561 14.076 1.00 94.00 108 TYR A C 1
ATOM 812 O O . TYR A 1 108 ? -4.407 1.893 13.069 1.00 94.00 108 TYR A O 1
ATOM 820 N N . ASN A 1 109 ? -3.865 3.861 14.004 1.00 94.06 109 ASN A N 1
ATOM 821 C CA . ASN A 1 109 ? -3.772 4.565 12.731 1.00 94.06 109 ASN A CA 1
ATOM 822 C C . ASN A 1 109 ? -2.584 4.091 11.891 1.00 94.06 109 ASN A C 1
ATOM 824 O O . ASN A 1 109 ? -2.652 4.140 10.660 1.00 94.06 109 ASN A O 1
ATOM 828 N N . ALA A 1 110 ? -1.528 3.583 12.531 1.00 95.38 110 ALA A N 1
ATOM 829 C CA . ALA A 1 110 ? -0.370 3.024 11.844 1.00 95.38 110 ALA A CA 1
ATOM 830 C C . ALA A 1 110 ? -0.696 1.711 11.116 1.00 95.38 110 ALA A C 1
ATOM 832 O O . ALA A 1 110 ? 0.062 1.292 10.241 1.00 95.38 110 ALA A O 1
ATOM 833 N N . ALA A 1 111 ? -1.860 1.094 11.370 1.00 94.94 111 ALA A N 1
ATOM 834 C CA . ALA A 1 111 ? -2.339 -0.036 10.575 1.00 94.94 111 ALA A CA 1
ATOM 835 C C . ALA A 1 111 ? -2.519 0.323 9.083 1.00 94.94 111 ALA A C 1
ATOM 837 O O . ALA A 1 111 ? -2.507 -0.555 8.220 1.00 94.94 111 ALA A O 1
ATOM 838 N N . ALA A 1 112 ? -2.627 1.616 8.752 1.00 94.12 112 ALA A N 1
ATOM 839 C CA . ALA A 1 112 ? -2.646 2.097 7.372 1.00 94.12 112 ALA A CA 1
ATOM 840 C C . ALA A 1 112 ? -1.302 1.883 6.649 1.00 94.12 112 ALA A C 1
ATOM 842 O O . ALA A 1 112 ? -1.279 1.808 5.422 1.00 94.12 112 ALA A O 1
ATOM 843 N N . GLU A 1 113 ? -0.200 1.736 7.385 1.00 94.69 113 GLU A N 1
ATOM 844 C CA . GLU A 1 113 ? 1.150 1.562 6.836 1.00 94.69 113 GLU A CA 1
ATOM 845 C C . GLU A 1 113 ? 1.519 0.098 6.567 1.00 94.69 113 GLU A C 1
ATOM 847 O O . GLU A 1 113 ? 2.486 -0.167 5.856 1.00 94.69 113 GLU A O 1
ATOM 852 N N . ILE A 1 114 ? 0.735 -0.850 7.093 1.00 94.62 114 ILE A N 1
ATOM 853 C CA . ILE A 1 114 ? 0.925 -2.294 6.897 1.00 94.62 114 ILE A CA 1
ATOM 854 C C . ILE A 1 114 ? -0.140 -2.873 5.952 1.00 94.62 114 ILE A C 1
ATOM 856 O O . ILE A 1 114 ? -1.273 -2.391 5.944 1.00 94.62 114 ILE A O 1
ATOM 860 N N . PRO A 1 115 ? 0.150 -3.928 5.172 1.00 96.81 115 PRO A N 1
ATOM 861 C CA . PRO A 1 115 ? 1.454 -4.571 5.014 1.00 96.81 115 PRO A CA 1
ATOM 862 C C . PRO A 1 115 ? 2.468 -3.669 4.307 1.00 96.81 115 PRO A C 1
ATOM 864 O O . PRO A 1 115 ? 2.103 -2.713 3.622 1.00 96.81 115 PRO A O 1
ATOM 867 N N . LEU A 1 116 ? 3.744 -4.010 4.455 1.00 97.62 116 LEU A N 1
ATOM 868 C CA . LEU A 1 116 ? 4.816 -3.342 3.726 1.00 97.62 116 LEU A CA 1
ATOM 869 C C . LEU A 1 116 ? 4.762 -3.776 2.259 1.00 97.62 116 LEU A C 1
ATOM 871 O O . LEU A 1 116 ? 4.421 -4.922 1.958 1.00 97.62 116 LEU A O 1
ATOM 875 N N . LYS A 1 117 ? 5.095 -2.866 1.342 1.00 97.69 117 LYS A N 1
ATOM 876 C CA . LYS A 1 117 ? 5.031 -3.112 -0.104 1.00 97.69 117 LYS A CA 1
ATOM 877 C C . LYS A 1 117 ? 6.411 -3.038 -0.735 1.00 97.69 117 LYS A C 1
ATOM 879 O O . LYS A 1 117 ? 7.106 -2.038 -0.561 1.00 97.69 117 LYS A O 1
ATOM 884 N N . ILE A 1 118 ? 6.740 -4.046 -1.535 1.00 98.56 118 ILE A N 1
ATOM 885 C CA . ILE A 1 118 ? 7.919 -4.064 -2.403 1.00 98.56 118 ILE A CA 1
ATOM 886 C C . ILE A 1 118 ? 7.419 -4.158 -3.843 1.00 98.56 118 ILE A C 1
ATOM 888 O O . ILE A 1 118 ? 6.846 -5.174 -4.224 1.00 98.56 118 ILE A O 1
ATOM 892 N N . LEU A 1 119 ? 7.584 -3.099 -4.630 1.00 98.50 119 LEU A N 1
ATOM 893 C CA . LEU A 1 119 ? 7.322 -3.085 -6.069 1.00 98.50 119 LEU A CA 1
ATOM 894 C C . LEU A 1 119 ? 8.559 -3.590 -6.811 1.00 98.50 119 LEU A C 1
ATOM 896 O O . LEU A 1 119 ? 9.664 -3.132 -6.536 1.00 98.50 119 LEU A O 1
ATOM 900 N N . ILE A 1 120 ? 8.355 -4.482 -7.776 1.00 98.38 120 ILE A N 1
ATOM 901 C CA . ILE A 1 120 ? 9.397 -5.012 -8.654 1.00 98.38 120 ILE A CA 1
ATOM 902 C C . ILE A 1 120 ? 8.895 -4.906 -10.089 1.00 98.38 120 ILE A C 1
ATOM 904 O O . ILE A 1 120 ? 7.788 -5.372 -10.378 1.00 98.38 120 ILE A O 1
ATOM 908 N N . TYR A 1 121 ? 9.682 -4.322 -10.988 1.00 98.31 121 TYR A N 1
ATOM 909 C CA . TYR A 1 121 ? 9.342 -4.294 -12.409 1.00 98.31 121 TYR A CA 1
ATOM 910 C C . TYR A 1 121 ? 10.567 -4.362 -13.325 1.00 98.31 121 TYR A C 1
ATOM 912 O O . TYR A 1 121 ? 11.642 -3.864 -12.994 1.00 98.31 121 TYR A O 1
ATOM 920 N N . ASP A 1 122 ? 10.381 -4.979 -14.488 1.00 97.69 122 ASP A N 1
ATOM 921 C CA . ASP A 1 122 ? 11.354 -5.033 -15.576 1.00 97.69 122 ASP A CA 1
ATOM 922 C C . ASP A 1 122 ? 11.525 -3.641 -16.188 1.00 97.69 122 ASP A C 1
ATOM 924 O O . ASP A 1 122 ? 10.562 -3.048 -16.685 1.00 97.69 122 ASP A O 1
ATOM 928 N N . ARG A 1 123 ? 12.752 -3.112 -16.174 1.00 95.69 123 ARG A N 1
ATOM 929 C CA . ARG A 1 123 ? 13.079 -1.783 -16.698 1.00 95.69 123 ARG A CA 1
ATOM 930 C C . ARG A 1 123 ? 13.168 -1.745 -18.229 1.00 95.69 123 ARG A C 1
ATOM 932 O O . ARG A 1 123 ? 13.056 -0.658 -18.796 1.00 95.69 123 ARG A O 1
ATOM 939 N N . GLY A 1 124 ? 13.218 -2.899 -18.891 1.00 94.44 124 GLY A N 1
ATOM 940 C CA . GLY A 1 124 ? 13.213 -3.035 -20.350 1.00 94.44 124 GLY A CA 1
ATOM 941 C C . GLY A 1 124 ? 14.598 -2.971 -20.998 1.00 94.44 124 GLY A C 1
ATOM 942 O O . GLY A 1 124 ? 14.702 -3.090 -22.213 1.00 94.44 124 GLY A O 1
ATOM 943 N N . ASP A 1 125 ? 15.658 -2.806 -20.208 1.00 93.75 125 ASP A N 1
ATOM 944 C CA . ASP A 1 125 ? 17.061 -2.786 -20.640 1.00 93.75 125 ASP A CA 1
ATOM 945 C C . ASP A 1 125 ? 17.867 -3.950 -20.036 1.00 93.75 125 ASP A C 1
ATOM 947 O O . ASP A 1 125 ? 19.077 -3.855 -19.848 1.00 93.75 125 ASP A O 1
ATOM 951 N N . GLY A 1 126 ? 17.179 -5.043 -19.688 1.00 91.38 126 GLY A N 1
ATOM 952 C CA . GLY A 1 126 ? 17.761 -6.193 -18.992 1.00 91.38 126 GLY A CA 1
ATOM 953 C C . GLY A 1 126 ? 17.950 -5.985 -17.486 1.00 91.38 126 GLY A C 1
ATOM 954 O O . GLY A 1 126 ? 18.363 -6.918 -16.799 1.00 91.38 126 GLY A O 1
ATOM 955 N N . LYS A 1 127 ? 17.619 -4.796 -16.963 1.00 94.25 127 LYS A N 1
ATOM 956 C CA . LYS A 1 127 ? 17.679 -4.478 -15.534 1.00 94.25 127 LYS A CA 1
ATOM 957 C C . LYS A 1 127 ? 16.308 -4.530 -14.883 1.00 94.25 127 LYS A C 1
ATOM 959 O O . LYS A 1 127 ? 15.276 -4.329 -15.523 1.00 94.25 127 LYS A O 1
ATOM 964 N N . THR A 1 128 ? 16.306 -4.704 -13.569 1.00 97.00 128 THR A N 1
ATOM 965 C CA . THR A 1 128 ? 15.079 -4.760 -12.770 1.00 97.00 128 THR A CA 1
ATOM 966 C C . THR A 1 128 ? 15.082 -3.668 -11.719 1.00 97.00 128 THR A C 1
ATOM 968 O O . THR A 1 128 ? 16.070 -3.476 -11.013 1.00 97.00 128 THR A O 1
ATOM 971 N N . VAL A 1 129 ? 13.971 -2.951 -11.586 1.00 97.06 129 VAL A N 1
ATOM 972 C CA . VAL A 1 129 ? 13.791 -1.934 -10.548 1.00 97.06 129 VAL A CA 1
ATOM 973 C C . VAL A 1 129 ? 13.062 -2.545 -9.361 1.00 97.06 129 VAL A C 1
ATOM 975 O O . VAL A 1 129 ? 12.034 -3.201 -9.530 1.00 97.06 129 VAL A O 1
ATOM 978 N N . VAL A 1 130 ? 13.564 -2.273 -8.158 1.00 97.69 130 VAL A N 1
ATOM 979 C CA . VAL A 1 130 ? 12.917 -2.599 -6.886 1.00 97.69 130 VAL A CA 1
ATOM 980 C C . VAL A 1 130 ? 12.671 -1.307 -6.113 1.00 97.69 130 VAL A C 1
ATOM 982 O O . VAL A 1 130 ? 13.594 -0.521 -5.892 1.00 97.69 130 VAL A O 1
ATOM 985 N N . ARG A 1 131 ? 11.425 -1.070 -5.695 1.00 97.94 131 ARG A N 1
ATOM 986 C CA . ARG A 1 131 ? 11.019 0.121 -4.937 1.00 97.94 131 ARG A CA 1
ATOM 987 C C . ARG A 1 131 ? 10.207 -0.248 -3.709 1.00 97.94 131 ARG A C 1
ATOM 989 O O . ARG A 1 131 ? 9.304 -1.076 -3.786 1.00 97.94 131 ARG A O 1
ATOM 996 N N . TYR A 1 132 ? 10.461 0.422 -2.596 1.00 98.25 132 TYR A N 1
ATOM 997 C CA . TYR A 1 132 ? 9.657 0.292 -1.382 1.00 98.25 132 TYR A CA 1
ATOM 998 C C . TYR A 1 132 ? 9.618 1.613 -0.618 1.00 98.25 132 TYR A C 1
ATOM 1000 O O . TYR A 1 132 ? 10.485 2.472 -0.779 1.00 98.25 132 TYR A O 1
ATOM 1008 N N . ARG A 1 133 ? 8.588 1.805 0.207 1.00 97.69 133 ARG A N 1
ATOM 1009 C CA . ARG A 1 133 ? 8.542 2.939 1.139 1.00 97.69 133 ARG A CA 1
ATOM 1010 C C . ARG A 1 133 ? 9.419 2.608 2.340 1.00 97.69 133 ARG A C 1
ATOM 1012 O O . ARG A 1 133 ? 9.320 1.497 2.843 1.00 97.69 133 ARG A O 1
ATOM 1019 N N . LYS A 1 134 ? 10.262 3.547 2.768 1.00 97.69 134 LYS A N 1
ATOM 1020 C CA . LYS A 1 134 ? 11.181 3.401 3.902 1.00 97.69 134 LYS A CA 1
ATOM 1021 C C . LYS A 1 134 ? 10.386 3.371 5.218 1.00 97.69 134 LYS A C 1
ATOM 1023 O O . LYS A 1 134 ? 9.809 4.413 5.565 1.00 97.69 134 LYS A O 1
ATOM 1028 N N . PRO A 1 135 ? 10.325 2.231 5.929 1.00 97.81 135 PRO A N 1
ATOM 1029 C CA . PRO A 1 135 ? 9.504 2.078 7.129 1.00 97.81 135 PRO A CA 1
ATOM 1030 C C . PRO A 1 135 ? 9.715 3.141 8.213 1.00 97.81 135 PRO A C 1
ATOM 1032 O O . PRO A 1 135 ? 8.724 3.644 8.741 1.00 97.81 135 PRO A O 1
ATOM 1035 N N . SER A 1 136 ? 10.952 3.550 8.508 1.00 97.75 136 SER A N 1
ATOM 1036 C CA . SER A 1 136 ? 11.252 4.611 9.488 1.00 97.75 136 SER A CA 1
ATOM 1037 C C . SER A 1 136 ? 10.539 5.920 9.155 1.00 97.75 136 SER A C 1
ATOM 1039 O O . SER A 1 136 ? 9.896 6.521 10.013 1.00 97.75 136 SER A O 1
ATOM 1041 N N . SER A 1 137 ? 10.552 6.323 7.883 1.00 96.69 137 SER A N 1
ATOM 1042 C CA . SER A 1 137 ? 9.857 7.529 7.426 1.00 96.69 137 SER A CA 1
ATOM 1043 C C . SER A 1 137 ? 8.330 7.391 7.442 1.00 96.69 137 SER A C 1
ATOM 1045 O O . SER A 1 137 ? 7.637 8.368 7.709 1.00 96.69 137 SER A O 1
ATOM 1047 N N . GLN A 1 138 ? 7.799 6.187 7.188 1.00 94.75 138 GLN A N 1
ATOM 1048 C CA . GLN A 1 138 ? 6.358 5.922 7.245 1.00 94.75 138 GLN A CA 1
ATOM 1049 C C . GLN A 1 138 ? 5.843 5.943 8.682 1.00 94.75 138 GLN A C 1
ATOM 1051 O O . GLN A 1 138 ? 4.767 6.471 8.945 1.00 94.75 138 GLN A O 1
ATOM 1056 N N . LEU A 1 139 ? 6.611 5.367 9.607 1.00 96.38 139 LEU A N 1
ATOM 1057 C CA . LEU A 1 139 ? 6.208 5.185 10.996 1.00 96.38 139 LEU A CA 1
ATOM 1058 C C . LEU A 1 139 ? 6.552 6.379 11.900 1.00 96.38 139 LEU A C 1
ATOM 1060 O O . LEU A 1 139 ? 6.056 6.444 13.022 1.00 96.38 139 LEU A O 1
ATOM 1064 N N . ALA A 1 140 ? 7.328 7.349 11.405 1.00 94.44 140 ALA A N 1
ATOM 1065 C CA . ALA A 1 140 ? 7.830 8.494 12.171 1.00 94.44 140 ALA A CA 1
ATOM 1066 C C . ALA A 1 140 ? 6.744 9.322 12.881 1.00 94.44 140 ALA A C 1
ATOM 1068 O O . ALA A 1 140 ? 6.992 9.861 13.956 1.00 94.44 140 ALA A O 1
ATOM 1069 N N . ASN A 1 141 ? 5.551 9.432 12.288 1.00 91.06 141 ASN A N 1
ATOM 1070 C CA . ASN A 1 141 ? 4.461 10.258 12.822 1.00 91.06 141 ASN A CA 1
ATOM 1071 C C . ASN A 1 141 ? 3.487 9.488 13.719 1.00 91.06 141 ASN A C 1
ATOM 1073 O O . ASN A 1 141 ? 2.496 10.063 14.170 1.00 91.06 141 ASN A O 1
ATOM 1077 N N . TYR A 1 142 ? 3.738 8.203 13.955 1.00 95.06 142 TYR A N 1
ATOM 1078 C CA . TYR A 1 142 ? 2.879 7.371 14.781 1.00 95.06 142 TYR A CA 1
ATOM 1079 C C . TYR A 1 142 ? 3.518 7.137 16.146 1.00 95.06 142 TYR A C 1
ATOM 1081 O O . TYR A 1 142 ? 4.741 7.033 16.291 1.00 95.06 142 TYR A O 1
ATOM 1089 N N . LYS A 1 143 ? 2.674 7.080 17.175 1.00 96.19 143 LYS A N 1
ATOM 1090 C CA . LYS A 1 143 ? 3.127 7.005 18.565 1.00 96.19 143 LYS A CA 1
ATOM 1091 C C . LYS A 1 143 ? 4.009 5.772 18.776 1.00 96.19 143 LYS A C 1
ATOM 1093 O O . LYS A 1 143 ? 3.601 4.681 18.419 1.00 96.19 143 LYS A O 1
ATOM 1098 N N . ASN A 1 144 ? 5.180 5.938 19.399 1.00 97.06 144 ASN A N 1
ATOM 1099 C CA . ASN A 1 144 ? 6.067 4.848 19.840 1.00 97.06 144 ASN A CA 1
ATOM 1100 C C . ASN A 1 144 ? 6.493 3.836 18.750 1.00 97.06 144 ASN A C 1
ATOM 1102 O O . ASN A 1 144 ? 6.782 2.682 19.067 1.00 97.06 144 ASN A O 1
ATOM 1106 N N . LEU A 1 145 ? 6.555 4.242 17.476 1.00 97.75 145 LEU A N 1
ATOM 1107 C CA . LEU A 1 145 ? 6.883 3.334 16.364 1.00 97.75 145 LEU A CA 1
ATOM 1108 C C . LEU A 1 145 ? 8.203 3.645 15.643 1.00 97.75 145 LEU A C 1
ATOM 1110 O O . LEU A 1 145 ? 8.553 2.927 14.710 1.00 97.75 145 LEU A O 1
ATOM 1114 N N . SER A 1 146 ? 8.980 4.636 16.097 1.00 96.56 146 SER A N 1
ATOM 1115 C CA . SER A 1 146 ? 10.285 4.969 15.500 1.00 96.56 146 SER A CA 1
ATOM 1116 C C . SER A 1 146 ? 11.246 3.776 15.499 1.00 96.56 146 SER A C 1
ATOM 1118 O O . SER A 1 146 ? 11.704 3.360 14.441 1.00 96.56 146 SER A O 1
ATOM 1120 N N . GLY A 1 147 ? 11.450 3.141 16.659 1.00 97.00 147 GLY A N 1
ATOM 1121 C CA . GLY A 1 147 ? 12.334 1.977 16.773 1.00 97.00 147 GLY A CA 1
ATOM 1122 C C . GLY A 1 147 ? 11.845 0.748 15.994 1.00 97.00 147 GLY A C 1
ATOM 1123 O O . GLY A 1 147 ? 12.654 -0.065 15.553 1.00 97.00 147 GLY A O 1
ATOM 1124 N N . LEU A 1 148 ? 10.529 0.603 15.781 1.00 97.62 148 LEU A N 1
ATOM 1125 C CA . LEU A 1 148 ? 10.004 -0.418 14.869 1.00 97.62 148 LEU A CA 1
ATOM 1126 C C . LEU A 1 148 ? 10.350 -0.078 13.415 1.00 97.62 148 LEU A C 1
ATOM 1128 O O . LEU A 1 148 ? 10.750 -0.964 12.662 1.00 97.62 148 LEU A O 1
ATOM 1132 N N . GLY A 1 149 ? 10.204 1.190 13.034 1.00 97.88 149 GLY A N 1
ATOM 1133 C CA . GLY A 1 149 ? 10.571 1.701 11.719 1.00 97.88 149 GLY A CA 1
ATOM 1134 C C . GLY A 1 149 ? 12.033 1.436 11.373 1.00 97.88 149 GLY A C 1
ATOM 1135 O O . GLY A 1 149 ? 12.296 0.866 10.320 1.00 97.88 149 GLY A O 1
ATOM 1136 N N . ASP A 1 150 ? 12.962 1.740 12.277 1.00 98.06 150 ASP A N 1
ATOM 1137 C CA . ASP A 1 150 ? 14.400 1.516 12.053 1.00 98.06 150 ASP A CA 1
ATOM 1138 C C . ASP A 1 150 ? 14.724 0.026 11.848 1.00 98.06 150 ASP A C 1
ATOM 1140 O O . ASP A 1 150 ? 15.418 -0.358 10.909 1.00 98.06 150 ASP A O 1
ATOM 1144 N N . ARG A 1 151 ? 14.133 -0.855 12.665 1.00 97.38 151 ARG A N 1
ATOM 1145 C CA . ARG A 1 151 ? 14.290 -2.312 12.503 1.00 97.38 151 ARG A CA 1
ATOM 1146 C C . ARG A 1 151 ? 13.723 -2.813 11.175 1.00 97.38 151 ARG A C 1
ATOM 1148 O O . ARG A 1 151 ? 14.263 -3.737 10.572 1.00 97.38 151 ARG A O 1
ATOM 1155 N N . LEU A 1 152 ? 12.604 -2.244 10.730 1.00 98.12 152 LEU A N 1
ATOM 1156 C CA . LEU A 1 152 ? 11.985 -2.592 9.454 1.00 98.12 152 LEU A CA 1
ATOM 1157 C C . LEU A 1 152 ? 12.788 -2.068 8.255 1.00 98.12 152 LEU A C 1
ATOM 1159 O O . LEU A 1 152 ? 12.803 -2.741 7.223 1.00 98.12 152 LEU A O 1
ATOM 1163 N N . ASP A 1 153 ? 13.471 -0.927 8.384 1.00 97.94 153 ASP A N 1
ATOM 1164 C CA . ASP A 1 153 ? 14.411 -0.431 7.372 1.00 97.94 153 ASP A CA 1
ATOM 1165 C C . ASP A 1 153 ? 15.519 -1.458 7.120 1.00 97.94 153 ASP A C 1
ATOM 1167 O O . ASP A 1 153 ? 15.758 -1.825 5.969 1.00 97.94 153 ASP A O 1
ATOM 1171 N N . GLU A 1 154 ? 16.148 -1.964 8.185 1.00 96.69 154 GLU A N 1
ATOM 1172 C CA . GLU A 1 154 ? 17.204 -2.982 8.098 1.00 96.69 154 GLU A CA 1
ATOM 1173 C C . GLU A 1 154 ? 16.694 -4.274 7.453 1.00 96.69 154 GLU A C 1
ATOM 1175 O O . GLU A 1 154 ? 17.322 -4.819 6.544 1.00 96.69 154 GLU A O 1
ATOM 1180 N N . ILE A 1 155 ? 15.520 -4.747 7.880 1.00 97.19 155 ILE A N 1
ATOM 1181 C CA . ILE A 1 155 ? 14.887 -5.952 7.335 1.00 97.19 155 ILE A CA 1
ATOM 1182 C C . ILE A 1 155 ? 14.619 -5.799 5.833 1.00 97.19 155 ILE A C 1
ATOM 1184 O O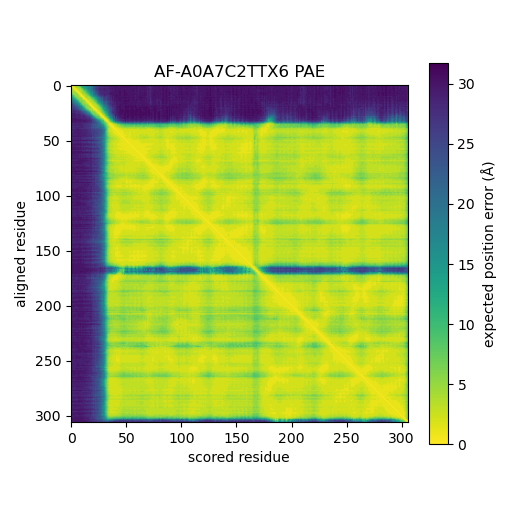 . ILE A 1 155 ? 15.020 -6.663 5.052 1.00 97.19 155 ILE A O 1
ATOM 1188 N N . LEU A 1 156 ? 13.962 -4.714 5.404 1.00 97.38 156 LEU A N 1
ATOM 1189 C CA . LEU A 1 156 ? 13.667 -4.508 3.983 1.00 97.38 156 LEU A CA 1
ATOM 1190 C C . LEU A 1 156 ? 14.941 -4.293 3.166 1.00 97.38 156 LEU A C 1
ATOM 1192 O O . LEU A 1 156 ? 15.036 -4.820 2.059 1.00 97.38 156 LEU A O 1
ATOM 1196 N N . ALA A 1 157 ? 15.932 -3.580 3.704 1.00 94.88 157 ALA A N 1
ATOM 1197 C CA . ALA A 1 157 ? 17.221 -3.417 3.043 1.00 94.88 157 ALA A CA 1
ATOM 1198 C C . ALA A 1 157 ? 17.907 -4.773 2.822 1.00 94.88 157 ALA A C 1
ATOM 1200 O O . ALA A 1 157 ? 18.375 -5.036 1.717 1.00 94.88 157 ALA A O 1
ATOM 1201 N N . ASN A 1 158 ? 17.904 -5.660 3.821 1.00 94.19 158 ASN A N 1
ATOM 1202 C CA . ASN A 1 158 ? 18.478 -7.003 3.708 1.00 94.19 158 ASN A CA 1
ATOM 1203 C C . ASN A 1 158 ? 17.732 -7.871 2.689 1.00 94.19 158 ASN A C 1
ATOM 1205 O O . ASN A 1 158 ? 18.373 -8.518 1.862 1.00 94.19 158 ASN A O 1
ATOM 1209 N N . ILE A 1 159 ? 16.396 -7.838 2.692 1.00 96.38 159 ILE A N 1
ATOM 1210 C CA . ILE A 1 159 ? 15.565 -8.534 1.696 1.00 96.38 159 ILE A CA 1
ATOM 1211 C C . ILE A 1 159 ? 15.910 -8.055 0.288 1.00 96.38 159 ILE A C 1
ATOM 1213 O O . ILE A 1 159 ? 16.152 -8.868 -0.603 1.00 96.38 159 ILE A O 1
ATOM 1217 N N . VAL A 1 160 ? 15.953 -6.736 0.088 1.00 95.06 160 VAL A N 1
ATOM 1218 C CA . VAL A 1 160 ? 16.229 -6.157 -1.227 1.00 95.06 160 VAL A CA 1
ATOM 1219 C C . VAL A 1 160 ? 17.659 -6.447 -1.668 1.00 95.06 160 VAL A C 1
ATOM 1221 O O . VAL A 1 160 ? 17.853 -6.848 -2.809 1.00 95.06 160 VAL A O 1
ATOM 1224 N N . ASN A 1 161 ? 18.645 -6.332 -0.778 1.00 91.44 161 ASN A N 1
ATOM 1225 C CA . ASN A 1 161 ? 20.041 -6.667 -1.071 1.00 91.44 161 ASN A CA 1
ATOM 1226 C C . ASN A 1 161 ? 20.213 -8.143 -1.451 1.00 91.44 161 ASN A C 1
ATOM 1228 O O . ASN A 1 161 ? 20.934 -8.446 -2.399 1.00 91.44 161 ASN A O 1
ATOM 1232 N N . ALA A 1 162 ? 19.524 -9.053 -0.757 1.00 89.94 162 ALA A N 1
ATOM 1233 C CA . ALA A 1 162 ? 19.523 -10.469 -1.110 1.00 89.94 162 ALA A CA 1
ATOM 1234 C C . ALA A 1 162 ? 18.912 -10.708 -2.500 1.00 89.94 162 ALA A C 1
ATOM 1236 O O . ALA A 1 162 ? 19.431 -11.517 -3.265 1.00 89.94 162 ALA A O 1
ATOM 1237 N N . GLY A 1 163 ? 17.842 -9.982 -2.843 1.00 90.75 163 GLY A N 1
ATOM 1238 C CA . GLY A 1 163 ? 17.156 -10.139 -4.124 1.00 90.75 163 GLY A CA 1
ATOM 1239 C C . GLY A 1 163 ? 17.887 -9.557 -5.329 1.00 90.75 163 GLY A C 1
ATOM 1240 O O . GLY A 1 163 ? 17.875 -10.165 -6.395 1.00 90.75 163 GLY A O 1
ATOM 1241 N N . ILE A 1 164 ? 18.540 -8.404 -5.177 1.00 89.31 164 ILE A N 1
ATOM 1242 C CA . ILE A 1 164 ? 19.301 -7.776 -6.271 1.00 89.31 164 ILE A CA 1
ATOM 1243 C C . ILE A 1 164 ? 20.703 -8.381 -6.445 1.00 89.31 164 ILE A C 1
ATOM 1245 O O . ILE A 1 164 ? 21.324 -8.179 -7.485 1.00 89.31 164 ILE A O 1
ATOM 1249 N N . GLY A 1 165 ? 21.202 -9.115 -5.443 1.00 80.62 165 GLY A N 1
ATOM 1250 C CA . GLY A 1 165 ? 22.535 -9.715 -5.449 1.00 80.62 165 GLY A CA 1
ATOM 1251 C C . GLY A 1 165 ? 23.678 -8.691 -5.412 1.00 80.62 165 GLY A C 1
ATOM 1252 O O . GLY A 1 165 ? 23.477 -7.493 -5.226 1.00 80.62 165 GLY A O 1
ATOM 1253 N N . ALA A 1 166 ? 24.911 -9.167 -5.606 1.00 67.12 166 ALA A N 1
ATOM 1254 C CA . ALA A 1 166 ? 26.115 -8.325 -5.624 1.00 67.12 166 ALA A CA 1
ATOM 1255 C C . ALA A 1 166 ? 26.236 -7.425 -6.876 1.00 67.12 166 ALA A C 1
ATOM 1257 O O . ALA A 1 166 ? 27.177 -6.643 -6.971 1.00 67.12 166 ALA A O 1
ATOM 1258 N N . THR A 1 167 ? 25.317 -7.552 -7.839 1.00 60.78 167 THR A N 1
ATOM 1259 C CA . THR A 1 167 ? 25.365 -6.884 -9.150 1.00 60.78 167 THR A CA 1
ATOM 1260 C C . THR A 1 167 ? 24.441 -5.665 -9.255 1.00 60.78 167 THR A 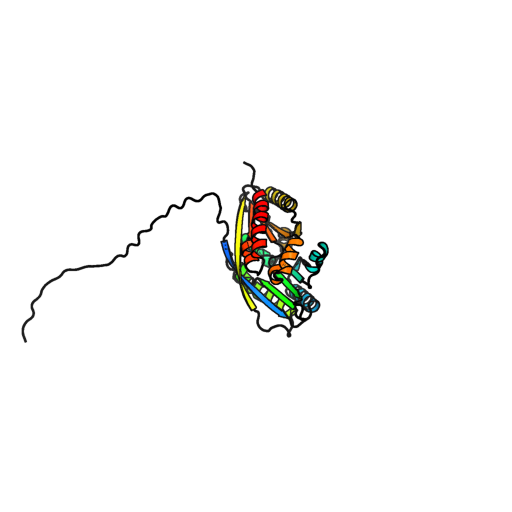C 1
ATOM 1262 O O . THR A 1 167 ? 24.427 -4.999 -10.285 1.00 60.78 167 THR A O 1
ATOM 1265 N N . GLY A 1 168 ? 23.658 -5.344 -8.220 1.00 61.47 168 GLY A N 1
ATOM 1266 C CA . GLY A 1 168 ? 22.826 -4.135 -8.195 1.00 61.47 168 GLY A CA 1
ATOM 1267 C C . GLY A 1 168 ? 23.605 -2.855 -7.878 1.00 61.47 168 GLY A C 1
ATOM 1268 O O . GLY A 1 168 ? 24.701 -2.910 -7.320 1.00 61.47 168 GLY A O 1
ATOM 1269 N N . ASP A 1 169 ? 23.017 -1.694 -8.191 1.00 62.88 169 ASP A N 1
ATOM 1270 C CA . ASP A 1 169 ? 23.570 -0.391 -7.800 1.00 62.88 169 ASP A CA 1
ATOM 1271 C C . ASP A 1 169 ? 23.890 -0.392 -6.293 1.00 62.88 169 ASP A C 1
ATOM 1273 O O . ASP A 1 169 ? 23.017 -0.622 -5.446 1.00 62.88 169 ASP A O 1
ATOM 1277 N N . ALA A 1 170 ? 25.155 -0.120 -5.952 1.00 58.16 170 ALA A N 1
ATOM 1278 C CA . ALA A 1 170 ? 25.629 -0.140 -4.567 1.00 58.16 170 ALA A CA 1
ATOM 1279 C C . ALA A 1 170 ? 24.901 0.894 -3.685 1.00 58.16 170 ALA A C 1
ATOM 1281 O O . ALA A 1 170 ? 24.776 0.713 -2.473 1.00 58.16 170 ALA A O 1
ATOM 1282 N N . SER A 1 171 ? 24.394 1.971 -4.290 1.00 67.88 171 SER A N 1
ATOM 1283 C CA . SER A 1 171 ? 23.728 3.073 -3.599 1.00 67.88 171 SER A CA 1
ATOM 1284 C C . SER A 1 171 ? 22.241 3.103 -3.928 1.00 67.88 171 SER A C 1
ATOM 1286 O O . SER A 1 171 ? 21.844 3.185 -5.086 1.00 67.88 171 SER A O 1
ATOM 1288 N N . ALA A 1 172 ? 21.407 3.062 -2.889 1.00 82.06 172 ALA A N 1
ATOM 1289 C CA . ALA A 1 172 ? 19.974 3.237 -3.052 1.00 82.06 172 ALA A CA 1
ATOM 1290 C C . ALA A 1 172 ? 19.656 4.705 -3.362 1.00 82.06 172 ALA A C 1
ATOM 1292 O O . ALA A 1 172 ? 20.170 5.607 -2.697 1.00 82.06 172 ALA A O 1
ATOM 1293 N N . LYS A 1 173 ? 18.780 4.951 -4.335 1.00 92.50 173 LYS A N 1
ATOM 1294 C CA . LYS A 1 173 ? 18.226 6.285 -4.560 1.00 92.50 173 LYS A CA 1
ATOM 1295 C C . LYS A 1 173 ? 17.066 6.493 -3.596 1.00 92.50 173 LYS A C 1
ATOM 1297 O O . LYS A 1 173 ? 16.071 5.773 -3.653 1.00 92.50 173 LYS A O 1
ATOM 1302 N N . GLU A 1 174 ? 17.179 7.494 -2.733 1.00 94.62 174 GLU A N 1
ATOM 1303 C CA . GLU A 1 174 ? 16.086 7.912 -1.859 1.00 94.62 174 GLU A CA 1
ATOM 1304 C C . GLU A 1 174 ? 15.331 9.091 -2.476 1.00 94.62 174 GLU A C 1
ATOM 1306 O O . GLU A 1 174 ? 15.920 10.108 -2.843 1.00 94.62 174 GLU A O 1
ATOM 1311 N N . VAL A 1 175 ? 14.011 8.958 -2.597 1.00 95.44 175 VAL A N 1
ATOM 1312 C CA . VAL A 1 175 ? 13.134 10.010 -3.119 1.00 95.44 175 VAL A CA 1
ATOM 1313 C C . VAL A 1 175 ? 12.138 10.393 -2.042 1.00 95.44 175 VAL A C 1
ATOM 1315 O O . VAL A 1 175 ? 11.350 9.563 -1.585 1.00 95.44 175 VAL A O 1
ATOM 1318 N N . ARG A 1 176 ? 12.164 11.662 -1.633 1.00 96.12 176 ARG A N 1
ATOM 1319 C CA . ARG A 1 176 ? 11.188 12.197 -0.688 1.00 96.12 176 ARG A CA 1
ATOM 1320 C C . ARG A 1 176 ? 9.874 12.461 -1.418 1.00 96.12 176 ARG A C 1
ATOM 1322 O O . ARG A 1 176 ? 9.843 13.210 -2.388 1.00 96.12 176 ARG A O 1
ATOM 1329 N N . MET A 1 177 ? 8.806 11.864 -0.916 1.00 95.31 177 MET A N 1
ATOM 1330 C CA . MET A 1 177 ? 7.447 11.983 -1.428 1.00 95.31 177 MET A CA 1
ATOM 1331 C C . MET A 1 177 ? 6.542 12.630 -0.386 1.00 95.31 177 MET A C 1
ATOM 1333 O O . MET A 1 177 ? 6.880 12.698 0.800 1.00 95.31 177 MET A O 1
ATOM 1337 N N . THR A 1 178 ? 5.367 13.076 -0.821 1.00 94.12 178 THR A N 1
ATOM 1338 C CA . THR A 1 178 ? 4.311 13.556 0.076 1.00 94.12 178 THR A CA 1
ATOM 1339 C C . THR A 1 178 ? 3.014 12.811 -0.198 1.00 94.12 178 THR A C 1
ATOM 1341 O O . THR A 1 178 ? 2.652 12.581 -1.347 1.00 94.12 178 THR A O 1
ATOM 1344 N N . HIS A 1 179 ? 2.279 12.445 0.846 1.00 92.00 179 HIS A N 1
ATOM 1345 C CA . HIS A 1 179 ? 0.871 12.080 0.727 1.00 92.00 179 HIS A CA 1
ATOM 1346 C C . HIS A 1 179 ? 0.041 12.866 1.734 1.00 92.00 179 HIS A C 1
ATOM 1348 O O . HIS A 1 179 ? 0.560 13.438 2.686 1.00 92.00 179 HIS A O 1
ATOM 1354 N N . GLU A 1 180 ? -1.270 12.859 1.553 1.00 95.19 180 GLU A N 1
ATOM 1355 C CA . GLU A 1 180 ? -2.220 13.378 2.530 1.00 95.19 180 GLU A CA 1
ATOM 1356 C C . GLU A 1 180 ? -3.032 12.196 3.057 1.00 95.19 180 GLU A C 1
ATOM 1358 O O . GLU A 1 180 ? -3.496 11.366 2.272 1.00 95.19 180 GLU A O 1
ATOM 1363 N N . VAL A 1 181 ? -3.155 12.076 4.378 1.00 93.75 181 VAL A N 1
ATOM 1364 C CA . VAL A 1 181 ? -4.024 11.069 4.992 1.00 93.75 181 VAL A CA 1
ATOM 1365 C C . VAL A 1 181 ? -5.339 11.708 5.370 1.00 93.75 181 VAL A C 1
ATOM 1367 O O . VAL A 1 181 ? -5.355 12.696 6.102 1.00 93.75 181 VAL A O 1
ATOM 1370 N N . VAL A 1 182 ? -6.427 11.111 4.903 1.00 95.88 182 VAL A N 1
ATOM 1371 C CA . VAL A 1 182 ? -7.779 11.481 5.298 1.00 95.88 182 VAL A CA 1
ATOM 1372 C C . VAL A 1 182 ? -8.261 10.477 6.331 1.00 95.88 182 VAL A C 1
ATOM 1374 O O . VAL A 1 182 ? -8.205 9.268 6.107 1.00 95.88 182 VAL A O 1
ATOM 1377 N N . GLU A 1 183 ? -8.755 10.989 7.451 1.00 95.38 183 GLU A N 1
ATOM 1378 C CA . GLU A 1 183 ? -9.382 10.215 8.515 1.00 95.38 183 GLU A CA 1
ATOM 1379 C C . GLU A 1 183 ? -10.798 10.743 8.735 1.00 95.38 183 GLU A C 1
ATOM 1381 O O . GLU A 1 183 ? -11.018 11.952 8.844 1.00 95.38 183 GLU A O 1
ATOM 1386 N N . LYS A 1 184 ? -11.775 9.838 8.775 1.00 96.25 184 LYS A N 1
ATOM 1387 C CA . LYS A 1 184 ? -13.171 10.167 9.054 1.00 96.25 184 LYS A CA 1
ATOM 1388 C C . LYS A 1 184 ? -13.707 9.249 10.138 1.00 96.25 184 LYS A C 1
ATOM 1390 O O . LYS A 1 184 ? -13.517 8.037 10.087 1.00 96.25 184 LYS A O 1
ATOM 1395 N N . VAL A 1 185 ? -14.399 9.844 11.103 1.00 96.69 185 VAL A N 1
ATOM 1396 C CA . VAL A 1 185 ? -15.080 9.126 12.181 1.00 96.69 185 VAL A CA 1
ATOM 1397 C C . VAL A 1 185 ? -16.572 9.097 11.878 1.00 96.69 185 VAL A C 1
ATOM 1399 O O . VAL A 1 185 ? -17.179 10.144 11.660 1.00 96.69 185 VAL A O 1
ATOM 1402 N N . PHE A 1 186 ? -17.165 7.911 11.922 1.00 96.69 186 PHE A N 1
ATOM 1403 C CA . PHE A 1 186 ? -18.581 7.677 11.673 1.00 96.69 186 PHE A CA 1
ATOM 1404 C C . PHE A 1 186 ? -19.292 7.223 12.942 1.00 96.69 186 PHE A C 1
ATOM 1406 O O . PHE A 1 186 ? -18.743 6.461 13.734 1.00 96.69 186 PHE A O 1
ATOM 1413 N N . ALA A 1 187 ? -20.541 7.664 13.108 1.00 96.19 187 ALA A N 1
ATOM 1414 C CA . ALA A 1 187 ? -21.421 7.185 14.174 1.00 96.19 187 ALA A CA 1
ATOM 1415 C C . ALA A 1 187 ? -21.920 5.746 13.943 1.00 96.19 187 ALA A C 1
ATOM 1417 O O . ALA A 1 187 ? -22.397 5.117 14.880 1.00 96.19 187 ALA A O 1
ATOM 1418 N N . ALA A 1 188 ? -21.820 5.232 12.710 1.00 94.56 188 ALA A N 1
ATOM 1419 C CA . ALA A 1 188 ? -22.136 3.844 12.393 1.00 94.56 188 ALA A CA 1
ATOM 1420 C C . ALA A 1 188 ? -21.230 2.877 13.171 1.00 94.56 188 ALA A C 1
ATOM 1422 O O . ALA A 1 188 ? -20.028 3.135 13.325 1.00 94.56 188 ALA A O 1
ATOM 1423 N N . SER A 1 189 ? -21.795 1.738 13.581 1.00 95.88 189 SER A N 1
ATOM 1424 C CA . SER A 1 189 ? -21.000 0.644 14.140 1.00 95.88 189 SER A CA 1
ATOM 1425 C C . SER A 1 189 ? -20.032 0.086 13.094 1.00 95.88 189 SER A C 1
ATOM 1427 O O . SER A 1 189 ? -20.221 0.283 11.889 1.00 95.88 189 SER A O 1
ATOM 1429 N N . TYR A 1 190 ? -19.008 -0.635 13.554 1.00 95.44 190 TYR A N 1
ATOM 1430 C CA . TYR A 1 190 ? -17.993 -1.219 12.677 1.00 95.44 190 TYR A CA 1
ATOM 1431 C C . TYR A 1 190 ? -18.617 -2.070 11.563 1.00 95.44 190 TYR A C 1
ATOM 1433 O O . TYR A 1 190 ? -18.366 -1.819 10.385 1.00 95.44 190 TYR A O 1
ATOM 1441 N N . ASP A 1 191 ? -19.509 -2.999 11.915 1.00 95.69 191 ASP A N 1
ATOM 1442 C CA . ASP A 1 191 ? -20.158 -3.883 10.941 1.00 95.69 191 ASP A CA 1
ATOM 1443 C C . ASP A 1 191 ? -21.028 -3.109 9.939 1.00 95.69 191 ASP A C 1
ATOM 1445 O O . ASP A 1 191 ? -21.018 -3.398 8.740 1.00 95.69 191 ASP A O 1
ATOM 1449 N N . GLN A 1 192 ? -21.742 -2.075 10.401 1.00 96.00 192 GLN A N 1
ATOM 1450 C CA . GLN A 1 192 ? -22.550 -1.217 9.529 1.00 96.00 192 GLN A CA 1
ATOM 1451 C C . GLN A 1 192 ? -21.678 -0.441 8.537 1.00 96.00 192 GLN A C 1
ATOM 1453 O O . GLN A 1 192 ? -22.002 -0.372 7.350 1.00 96.00 192 GLN A O 1
ATOM 1458 N N . ALA A 1 193 ? -20.583 0.155 9.013 1.00 96.44 193 ALA A N 1
ATOM 1459 C CA . ALA A 1 193 ? -19.651 0.902 8.177 1.00 96.44 193 ALA A CA 1
ATOM 1460 C C . ALA A 1 193 ? -18.966 -0.015 7.153 1.00 96.44 193 ALA A C 1
ATOM 1462 O O . ALA A 1 193 ? -18.902 0.335 5.975 1.00 96.44 193 ALA A O 1
ATOM 1463 N N . VAL A 1 194 ? -18.525 -1.204 7.575 1.00 96.44 194 VAL A N 1
ATOM 1464 C CA . VAL A 1 194 ? -17.944 -2.233 6.700 1.00 96.44 194 VAL A CA 1
ATOM 1465 C C . VAL A 1 194 ? -18.916 -2.611 5.586 1.00 96.44 194 VAL A C 1
ATOM 1467 O O . VAL A 1 194 ? -18.554 -2.493 4.414 1.00 96.44 194 VAL A O 1
ATOM 1470 N N . ALA A 1 195 ? -20.155 -2.983 5.920 1.00 96.38 195 ALA A N 1
ATOM 1471 C CA . ALA A 1 195 ? -21.155 -3.384 4.931 1.00 96.38 195 ALA A CA 1
ATOM 1472 C C . ALA A 1 195 ? -21.465 -2.261 3.923 1.00 96.38 195 ALA A C 1
ATOM 1474 O O . ALA A 1 195 ? -21.530 -2.494 2.713 1.00 96.38 195 ALA A O 1
ATOM 1475 N N . LYS A 1 196 ? -21.605 -1.020 4.407 1.00 96.75 196 LYS A N 1
ATOM 1476 C CA . LYS A 1 196 ? -21.856 0.158 3.562 1.00 96.75 196 LYS A CA 1
ATOM 1477 C C . LYS A 1 196 ? -20.687 0.468 2.630 1.00 96.75 196 LYS A C 1
ATOM 1479 O O . LYS A 1 196 ? -20.909 0.747 1.453 1.00 96.75 196 LYS A O 1
ATOM 1484 N N . ILE A 1 197 ? -19.454 0.397 3.130 1.00 96.88 197 ILE A N 1
ATOM 1485 C CA . ILE A 1 197 ? -18.255 0.647 2.324 1.00 96.88 197 ILE A CA 1
ATOM 1486 C C . ILE A 1 197 ? -18.080 -0.449 1.273 1.00 96.88 197 ILE A C 1
ATOM 1488 O O . ILE A 1 197 ? -17.831 -0.122 0.117 1.00 96.88 197 ILE A O 1
ATOM 1492 N N . GLU A 1 198 ? -18.269 -1.726 1.613 1.00 96.19 198 GLU A N 1
ATOM 1493 C CA . GLU A 1 198 ? -18.212 -2.819 0.630 1.00 96.19 198 GLU A CA 1
ATOM 1494 C C . GLU A 1 198 ? -19.232 -2.627 -0.499 1.00 96.19 198 GLU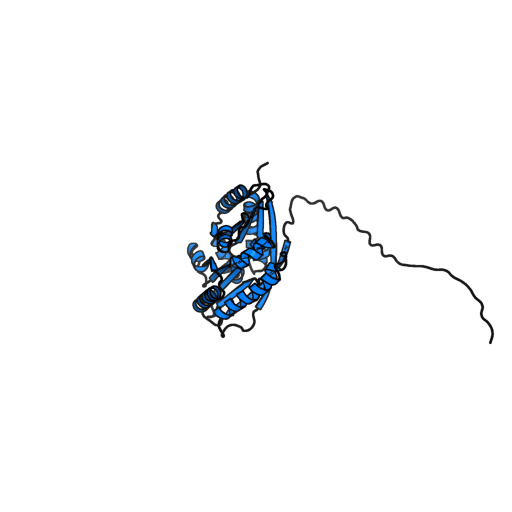 A C 1
ATOM 1496 O O . GLU A 1 198 ? -18.892 -2.765 -1.679 1.00 96.19 198 GLU A O 1
ATOM 1501 N N . ALA A 1 199 ? -20.474 -2.278 -0.151 1.00 95.69 199 ALA A N 1
ATOM 1502 C CA . ALA A 1 199 ? -21.518 -1.993 -1.130 1.00 95.69 199 ALA A CA 1
ATOM 1503 C C . ALA A 1 199 ? -21.145 -0.797 -2.021 1.00 95.69 199 ALA A C 1
ATOM 1505 O O . ALA A 1 199 ? -21.298 -0.864 -3.242 1.00 95.69 199 ALA A O 1
ATOM 1506 N N . ALA A 1 200 ? -20.595 0.270 -1.438 1.00 96.81 200 ALA A N 1
ATOM 1507 C CA . ALA A 1 200 ? -20.189 1.461 -2.177 1.00 96.81 200 ALA A CA 1
ATOM 1508 C C . ALA A 1 200 ? -18.973 1.222 -3.086 1.00 96.81 200 ALA A C 1
ATOM 1510 O O . ALA A 1 200 ? -18.948 1.728 -4.209 1.00 96.81 200 ALA A O 1
ATOM 1511 N N . VAL A 1 201 ? -17.993 0.416 -2.655 1.00 95.94 201 VAL A N 1
ATOM 1512 C CA . VAL A 1 201 ? -16.866 -0.006 -3.503 1.00 95.94 201 VAL A CA 1
ATOM 1513 C C . VAL A 1 201 ? -17.399 -0.733 -4.736 1.00 95.94 201 VAL A C 1
ATOM 1515 O O . VAL A 1 201 ? -17.099 -0.310 -5.853 1.00 95.94 201 VAL A O 1
ATOM 1518 N N . LYS A 1 202 ? -18.263 -1.741 -4.551 1.00 92.50 202 LYS A N 1
ATOM 1519 C CA . LYS A 1 202 ? -18.886 -2.491 -5.657 1.00 92.50 202 LYS A CA 1
ATOM 1520 C C . LYS A 1 202 ? -19.690 -1.571 -6.584 1.00 92.50 202 LYS A C 1
ATOM 1522 O O . LYS A 1 202 ? -19.530 -1.631 -7.799 1.00 92.50 202 LYS A O 1
ATOM 1527 N N . GLY A 1 203 ? -20.498 -0.672 -6.017 1.00 94.06 203 GLY A N 1
ATOM 1528 C CA . GLY A 1 203 ? -21.305 0.290 -6.776 1.00 94.06 203 GLY A CA 1
ATOM 1529 C C . GLY A 1 203 ? -20.489 1.328 -7.554 1.00 94.06 203 GLY A C 1
ATOM 1530 O O . GLY A 1 203 ? -20.971 1.869 -8.544 1.00 94.06 203 GLY A O 1
ATOM 1531 N N . SER A 1 204 ? -19.241 1.590 -7.154 1.00 92.06 204 SER A N 1
ATOM 1532 C CA . SER A 1 204 ? -18.339 2.511 -7.860 1.00 92.06 204 SER A CA 1
ATOM 1533 C C . SER A 1 204 ? -17.615 1.891 -9.067 1.00 92.06 204 SER A C 1
ATOM 1535 O O . SER A 1 204 ? -16.839 2.576 -9.739 1.00 92.06 204 SER A O 1
ATOM 1537 N N . GLY A 1 205 ? -17.834 0.598 -9.340 1.00 89.12 205 GLY A N 1
ATOM 1538 C CA . GLY A 1 205 ? -17.114 -0.148 -10.377 1.00 89.12 205 GLY A CA 1
ATOM 1539 C C . GLY A 1 205 ? -15.665 -0.483 -10.006 1.00 89.12 205 GLY A C 1
ATOM 1540 O O . GLY A 1 205 ? -14.892 -0.887 -10.872 1.00 89.12 205 GLY A O 1
ATOM 1541 N N . LEU A 1 206 ? -15.277 -0.301 -8.740 1.00 92.19 206 LEU A N 1
ATOM 1542 C CA . LEU A 1 206 ? -14.011 -0.785 -8.198 1.00 92.19 206 LEU A CA 1
ATOM 1543 C C . LEU A 1 206 ? -14.173 -2.217 -7.667 1.00 92.19 206 LEU A C 1
ATOM 1545 O O . LEU A 1 206 ? -15.262 -2.641 -7.279 1.00 92.19 206 LEU A O 1
ATOM 1549 N N . MET A 1 207 ? -13.066 -2.952 -7.594 1.00 91.44 207 MET A N 1
ATOM 1550 C CA . MET A 1 207 ? -13.011 -4.294 -7.018 1.00 91.44 207 MET A CA 1
ATOM 1551 C C . MET A 1 207 ? -12.208 -4.292 -5.724 1.00 91.44 207 MET A C 1
ATOM 1553 O O . MET A 1 207 ? -11.166 -3.643 -5.636 1.00 91.44 207 MET A O 1
ATOM 1557 N N . ILE A 1 208 ? -12.660 -5.072 -4.743 1.00 94.38 208 ILE A N 1
ATOM 1558 C CA . ILE A 1 208 ? -11.837 -5.455 -3.595 1.00 94.38 208 ILE A CA 1
ATOM 1559 C C . ILE A 1 208 ? -11.007 -6.658 -4.042 1.00 94.38 208 ILE A C 1
ATOM 1561 O O . ILE A 1 208 ? -11.555 -7.729 -4.288 1.00 94.38 208 ILE A O 1
ATOM 1565 N N . ILE A 1 209 ? -9.698 -6.470 -4.186 1.00 92.38 209 ILE A N 1
ATOM 1566 C CA . ILE A 1 209 ? -8.763 -7.509 -4.647 1.00 92.38 209 ILE A CA 1
ATOM 1567 C C . ILE A 1 209 ? -7.982 -8.158 -3.501 1.00 92.38 209 ILE A C 1
ATOM 1569 O O . ILE A 1 209 ? -7.180 -9.060 -3.723 1.00 92.38 209 ILE A O 1
ATOM 1573 N N . GLY A 1 210 ? -8.193 -7.688 -2.274 1.00 92.56 210 GLY A N 1
ATOM 1574 C CA . GLY A 1 210 ? -7.590 -8.270 -1.089 1.00 92.56 210 GLY A CA 1
ATOM 1575 C C . GLY A 1 210 ? -8.093 -7.622 0.191 1.00 92.56 210 GLY A C 1
ATOM 1576 O O . GLY A 1 210 ? -8.434 -6.438 0.225 1.00 92.56 210 GLY A O 1
ATOM 1577 N N . GLU A 1 211 ? -8.119 -8.431 1.240 1.00 93.06 211 GLU A N 1
ATOM 1578 C CA . GLU A 1 211 ? -8.513 -8.043 2.586 1.00 93.06 211 GLU A CA 1
ATOM 1579 C C . GLU A 1 211 ? -7.616 -8.791 3.585 1.00 93.06 211 GLU A C 1
ATOM 1581 O O . GLU A 1 211 ? -7.857 -9.967 3.871 1.00 93.06 211 GLU A O 1
ATOM 1586 N N . PRO A 1 212 ? -6.545 -8.166 4.104 1.00 89.06 212 PRO A N 1
ATOM 1587 C CA . PRO A 1 212 ? -5.722 -8.794 5.125 1.00 89.06 212 PRO A CA 1
ATOM 1588 C C . PRO A 1 212 ? -6.534 -9.066 6.397 1.00 89.06 212 PRO A C 1
ATOM 1590 O O . PRO A 1 212 ? -7.066 -8.148 7.023 1.00 89.06 212 PRO A O 1
ATOM 1593 N N . ASN A 1 213 ? -6.580 -10.327 6.830 1.00 88.25 213 ASN A N 1
ATOM 1594 C CA . ASN A 1 213 ? -7.261 -10.717 8.064 1.00 88.25 213 ASN A CA 1
ATOM 1595 C C . ASN A 1 213 ? -6.350 -10.492 9.282 1.00 88.25 213 ASN A C 1
ATOM 1597 O O . ASN A 1 213 ? -5.801 -11.438 9.857 1.00 88.25 213 ASN A O 1
ATOM 1601 N N . TYR A 1 214 ? -6.163 -9.227 9.670 1.00 90.56 214 TYR A N 1
ATOM 1602 C CA . TYR A 1 214 ? -5.279 -8.871 10.785 1.00 90.56 214 TYR A CA 1
ATOM 1603 C C . TYR A 1 214 ? -5.688 -9.546 12.087 1.00 90.56 214 TYR A C 1
ATOM 1605 O O . TYR A 1 214 ? -4.822 -10.025 12.809 1.00 90.56 214 TYR A O 1
ATOM 1613 N N . LYS A 1 215 ? -6.990 -9.666 12.365 1.00 91.06 215 LYS A N 1
ATOM 1614 C CA . LYS A 1 215 ? -7.477 -10.316 13.587 1.00 91.06 215 LYS A CA 1
ATOM 1615 C C . LYS A 1 215 ? -7.004 -11.768 13.677 1.00 91.06 215 LYS A C 1
ATOM 1617 O O . LYS A 1 215 ? -6.531 -12.192 14.725 1.00 91.06 215 LYS A O 1
ATOM 1622 N N . SER A 1 216 ? -7.082 -12.524 12.583 1.00 91.06 216 SER A N 1
ATOM 1623 C CA . SER A 1 216 ? -6.602 -13.913 12.558 1.00 91.06 216 SER A CA 1
ATOM 1624 C C . SER A 1 216 ? -5.083 -13.996 12.612 1.00 91.06 216 SER A C 1
ATOM 1626 O O . SER A 1 216 ? -4.560 -14.808 13.367 1.00 91.06 216 SER A O 1
ATOM 1628 N N . MET A 1 217 ? -4.373 -13.117 11.899 1.00 92.19 217 MET A N 1
ATOM 1629 C CA . MET A 1 217 ? -2.910 -13.077 11.959 1.00 92.19 217 MET A CA 1
ATOM 1630 C C . MET A 1 217 ? -2.401 -12.745 13.370 1.00 92.19 217 MET A C 1
ATOM 1632 O O . MET A 1 217 ? -1.471 -13.382 13.847 1.00 92.19 217 MET A O 1
ATOM 1636 N N . GLN A 1 218 ? -3.043 -11.821 14.086 1.00 93.75 218 GLN A N 1
ATOM 1637 C CA . GLN A 1 218 ? -2.685 -11.487 15.469 1.00 93.75 218 GLN A CA 1
ATOM 1638 C C . GLN A 1 218 ? -2.952 -12.645 16.442 1.00 93.75 218 GLN A C 1
ATOM 1640 O O . GLN A 1 218 ? -2.139 -12.910 17.330 1.00 93.75 218 GLN A O 1
ATOM 1645 N N . ARG A 1 219 ? -4.021 -13.425 16.226 1.00 94.38 219 ARG A N 1
ATOM 1646 C CA . ARG A 1 219 ? -4.281 -14.637 17.023 1.00 94.38 219 ARG A CA 1
ATOM 1647 C C . ARG A 1 219 ? -3.179 -15.687 16.882 1.00 94.38 219 ARG A C 1
ATOM 1649 O O . ARG A 1 219 ? -2.919 -16.389 17.855 1.00 94.38 219 ARG A O 1
ATOM 1656 N N . MET A 1 220 ? -2.507 -15.774 15.728 1.00 92.12 220 MET A N 1
ATOM 1657 C CA . MET A 1 220 ? -1.386 -16.710 15.525 1.00 92.12 220 MET A CA 1
ATOM 1658 C C . MET A 1 220 ? -0.230 -16.466 16.505 1.00 92.12 220 MET A C 1
ATOM 1660 O O . MET A 1 220 ? 0.501 -17.396 16.823 1.00 92.12 220 MET A O 1
ATOM 1664 N N . VAL A 1 221 ? -0.080 -15.234 16.999 1.00 94.88 221 VAL A N 1
ATOM 1665 C CA . VAL A 1 221 ? 0.936 -14.846 17.993 1.00 94.88 221 VAL A CA 1
ATOM 1666 C C . VAL A 1 221 ? 0.333 -14.600 19.379 1.00 94.88 221 VAL A C 1
ATOM 1668 O O . VAL A 1 221 ? 0.906 -13.887 20.200 1.00 94.88 221 VAL A O 1
ATOM 1671 N N . GLY A 1 222 ? -0.844 -15.174 19.653 1.00 94.81 222 GLY A N 1
ATOM 1672 C CA . GLY A 1 222 ? -1.504 -15.083 20.957 1.00 94.81 222 GLY A CA 1
ATOM 1673 C C . GLY A 1 222 ? -2.025 -13.686 21.297 1.00 94.81 222 GLY A C 1
ATOM 1674 O O . GLY A 1 222 ? -2.263 -13.390 22.468 1.00 94.81 222 GLY A O 1
ATOM 1675 N N . ARG A 1 223 ? -2.194 -12.810 20.298 1.00 95.94 223 ARG A N 1
ATOM 1676 C CA . ARG A 1 223 ? -2.707 -11.452 20.483 1.00 95.94 223 ARG A CA 1
ATOM 1677 C C . ARG A 1 223 ? -4.132 -11.316 19.977 1.00 95.94 223 ARG A C 1
ATOM 1679 O O . ARG A 1 223 ? -4.556 -11.960 19.019 1.00 95.94 223 ARG A O 1
ATOM 1686 N N . GLN A 1 224 ? -4.881 -10.447 20.639 1.00 93.62 224 GLN A N 1
ATOM 1687 C CA . GLN A 1 224 ? -6.191 -10.009 20.186 1.00 93.62 224 GLN A CA 1
ATOM 1688 C C . GLN A 1 224 ? -6.124 -8.519 19.894 1.00 93.62 224 GLN A C 1
ATOM 1690 O O . GLN A 1 224 ? -5.478 -7.762 20.614 1.00 93.62 224 GLN A O 1
ATOM 1695 N N . ILE A 1 225 ? -6.803 -8.116 18.830 1.00 94.31 225 ILE A N 1
ATOM 1696 C CA . ILE A 1 225 ? -6.958 -6.720 18.444 1.00 94.31 225 ILE A CA 1
ATOM 1697 C C . ILE A 1 225 ? -8.449 -6.427 18.285 1.00 94.31 225 ILE A C 1
ATOM 1699 O O . ILE A 1 225 ? -9.247 -7.344 18.051 1.00 94.31 225 ILE A O 1
ATOM 1703 N N . ARG A 1 226 ? -8.819 -5.151 18.409 1.00 94.06 226 ARG A N 1
ATOM 1704 C CA . ARG A 1 226 ? -10.163 -4.681 18.052 1.00 94.06 226 ARG A CA 1
ATOM 1705 C C . ARG A 1 226 ? -10.427 -4.922 16.570 1.00 94.06 226 ARG A C 1
ATOM 1707 O O . ARG A 1 226 ? -9.507 -5.179 15.788 1.00 94.06 226 ARG A O 1
ATOM 1714 N N . ASP A 1 227 ? -11.682 -4.815 16.170 1.00 94.50 227 ASP A N 1
ATOM 1715 C CA . ASP A 1 227 ? -12.027 -5.034 14.778 1.00 94.50 227 ASP A CA 1
ATOM 1716 C C . ASP A 1 227 ? -11.363 -4.002 13.863 1.00 94.50 227 ASP A C 1
ATOM 1718 O O . ASP A 1 227 ? -11.397 -2.794 14.092 1.00 94.50 227 ASP A O 1
ATOM 1722 N N . ALA A 1 228 ? -10.673 -4.523 12.854 1.00 94.75 228 ALA A N 1
ATOM 1723 C CA . ALA A 1 228 ? -9.937 -3.772 11.858 1.00 94.75 228 ALA A CA 1
ATOM 1724 C C . ALA A 1 228 ? -9.953 -4.539 10.549 1.00 94.75 228 ALA A C 1
ATOM 1726 O O . ALA A 1 228 ? -9.722 -5.752 10.519 1.00 94.75 228 ALA A O 1
ATOM 1727 N N . LYS A 1 229 ? -10.136 -3.801 9.465 1.00 93.88 229 LYS A N 1
ATOM 1728 C CA . LYS A 1 229 ? -10.117 -4.317 8.112 1.00 93.88 229 LYS A CA 1
ATOM 1729 C C . LYS A 1 229 ? -9.425 -3.322 7.201 1.00 93.88 229 LYS A C 1
ATOM 1731 O O . LYS A 1 229 ? -9.623 -2.117 7.322 1.00 93.88 229 LYS A O 1
ATOM 1736 N N . LYS A 1 230 ? -8.612 -3.822 6.277 1.00 96.06 230 LYS A N 1
ATOM 1737 C CA . LYS A 1 230 ? -8.018 -3.006 5.220 1.00 96.06 230 LYS A CA 1
ATOM 1738 C C . LYS A 1 230 ? -8.437 -3.573 3.881 1.00 96.06 230 LYS A C 1
ATOM 1740 O O . LYS A 1 230 ? -8.206 -4.747 3.617 1.00 96.06 230 LYS A O 1
ATOM 1745 N N . TYR A 1 231 ? -9.039 -2.745 3.042 1.00 96.81 231 TYR A N 1
ATOM 1746 C CA . TYR A 1 231 ? -9.357 -3.125 1.676 1.00 96.81 231 TYR A CA 1
ATOM 1747 C C . TYR A 1 231 ? -8.269 -2.686 0.726 1.00 96.81 231 TYR A C 1
ATOM 1749 O O . TYR A 1 231 ? -7.870 -1.523 0.723 1.00 96.81 231 TYR A O 1
ATOM 1757 N N . PHE A 1 232 ? -7.865 -3.617 -0.125 1.00 96.12 232 PHE A N 1
ATOM 1758 C CA . PHE A 1 232 ? -7.125 -3.345 -1.340 1.00 96.12 232 PHE A CA 1
ATOM 1759 C C . PHE A 1 232 ? -8.111 -3.181 -2.482 1.00 96.12 232 PHE A C 1
ATOM 1761 O O . PHE A 1 232 ? -8.719 -4.148 -2.937 1.00 96.12 232 PHE A O 1
ATOM 1768 N N . VAL A 1 233 ? -8.286 -1.939 -2.916 1.00 95.12 233 VAL A N 1
ATOM 1769 C CA . VAL A 1 233 ? -9.279 -1.550 -3.909 1.00 95.12 233 VAL A CA 1
ATOM 1770 C C . VAL A 1 233 ? -8.588 -1.206 -5.222 1.00 95.12 233 VAL A C 1
ATOM 1772 O O . VAL A 1 233 ? -7.641 -0.416 -5.262 1.00 95.12 233 VAL A O 1
ATOM 1775 N N . PHE A 1 234 ? -9.052 -1.805 -6.314 1.00 90.38 234 PHE A N 1
ATOM 1776 C CA . PHE A 1 234 ? -8.409 -1.686 -7.617 1.00 90.38 234 PHE A CA 1
ATOM 1777 C C . PHE A 1 234 ? -9.409 -1.734 -8.773 1.00 90.38 234 PHE A C 1
ATOM 1779 O O . PHE A 1 234 ? -10.478 -2.336 -8.671 1.00 90.38 234 PHE A O 1
ATOM 1786 N N . ARG A 1 235 ? -9.026 -1.128 -9.899 1.00 88.50 235 ARG A N 1
ATOM 1787 C CA . ARG A 1 235 ? -9.696 -1.268 -11.196 1.00 88.50 235 ARG A CA 1
ATOM 1788 C C . ARG A 1 235 ? -8.614 -1.373 -12.283 1.00 88.50 235 ARG A C 1
ATOM 1790 O O . ARG A 1 235 ? -7.710 -0.536 -12.290 1.00 88.50 235 ARG A O 1
ATOM 1797 N N . PRO A 1 236 ? -8.640 -2.393 -13.160 1.00 86.38 236 PRO A N 1
ATOM 1798 C CA . PRO A 1 236 ? -7.557 -2.643 -14.111 1.00 86.38 236 PRO A CA 1
ATOM 1799 C C . PRO A 1 236 ? -7.230 -1.486 -15.062 1.00 86.38 236 PRO A C 1
ATOM 1801 O O . PRO A 1 236 ? -6.054 -1.253 -15.330 1.00 86.38 236 PRO A O 1
ATOM 1804 N N . ASP A 1 237 ? -8.228 -0.725 -15.508 1.00 86.31 237 ASP A N 1
ATOM 1805 C CA . ASP A 1 237 ? -8.067 0.472 -16.350 1.00 86.31 237 ASP A CA 1
ATOM 1806 C C . ASP A 1 237 ? -7.322 1.617 -15.636 1.00 86.31 237 ASP A C 1
ATOM 1808 O O . ASP A 1 237 ? -6.553 2.340 -16.267 1.00 86.31 237 ASP A O 1
ATOM 1812 N N . LEU A 1 238 ? -7.480 1.759 -14.312 1.00 87.94 238 LEU A N 1
ATOM 1813 C CA . LEU A 1 238 ? -6.661 2.682 -13.513 1.00 87.94 238 LEU A CA 1
ATOM 1814 C C . LEU A 1 238 ? -5.195 2.252 -13.553 1.00 87.94 238 LEU A C 1
ATOM 1816 O O . LEU A 1 238 ? -4.302 3.086 -13.684 1.00 87.94 238 LEU A O 1
ATOM 1820 N N . GLY A 1 239 ? -4.955 0.940 -13.481 1.00 89.62 239 GLY A N 1
ATOM 1821 C CA . GLY A 1 239 ? -3.628 0.371 -13.677 1.00 89.62 239 GLY A CA 1
ATOM 1822 C C . GLY A 1 239 ? -3.063 0.700 -15.059 1.00 89.62 239 GLY A C 1
ATOM 1823 O O . GLY A 1 239 ? -1.892 1.050 -15.148 1.00 89.62 239 GLY A O 1
ATOM 1824 N N . THR A 1 240 ? -3.882 0.666 -16.117 1.00 93.50 240 THR A N 1
ATOM 1825 C CA . THR A 1 240 ? -3.445 1.021 -17.477 1.00 93.50 240 THR A CA 1
ATOM 1826 C C . THR A 1 240 ? -2.869 2.431 -17.513 1.00 93.50 240 THR A C 1
ATOM 1828 O O . THR A 1 240 ? -1.726 2.604 -17.925 1.00 93.50 240 THR A O 1
ATOM 1831 N N . GLN A 1 241 ? -3.600 3.415 -16.982 1.00 94.56 241 GLN A N 1
ATOM 1832 C CA . GLN A 1 241 ? -3.117 4.797 -16.936 1.00 94.56 241 GLN A CA 1
ATOM 1833 C C . GLN A 1 241 ? -1.837 4.935 -16.103 1.00 94.56 241 GLN A C 1
ATOM 1835 O O . GLN A 1 241 ? -0.933 5.668 -16.493 1.00 94.56 241 GLN A O 1
ATOM 1840 N N . VAL A 1 242 ? -1.725 4.208 -14.985 1.00 96.75 242 VAL A N 1
ATOM 1841 C CA . VAL A 1 242 ? -0.499 4.181 -14.173 1.00 96.75 242 VAL A CA 1
ATOM 1842 C C . VAL A 1 242 ? 0.697 3.678 -14.984 1.00 96.75 242 VAL A C 1
ATOM 1844 O O . VAL A 1 242 ? 1.707 4.371 -15.052 1.00 96.75 242 VAL A O 1
ATOM 1847 N N . PHE A 1 243 ? 0.589 2.523 -15.645 1.00 96.06 243 PHE A N 1
ATOM 1848 C CA . PHE A 1 243 ? 1.709 1.939 -16.395 1.00 96.06 243 PHE A CA 1
ATOM 1849 C C . PHE A 1 243 ? 2.033 2.668 -17.705 1.00 96.06 243 PHE A C 1
ATOM 1851 O O . PHE A 1 243 ? 3.176 2.607 -18.153 1.00 96.06 243 PHE A O 1
ATOM 1858 N N . GLU A 1 244 ? 1.069 3.361 -18.312 1.00 95.19 244 GLU A N 1
ATOM 1859 C CA . GLU A 1 244 ? 1.299 4.204 -19.495 1.00 95.19 244 GLU A CA 1
ATOM 1860 C C . GLU A 1 244 ? 2.063 5.495 -19.160 1.00 95.19 244 GLU A C 1
ATOM 1862 O O . GLU A 1 244 ? 2.764 6.021 -20.021 1.00 95.19 244 GLU A O 1
ATOM 1867 N N . ASN A 1 245 ? 1.957 5.992 -17.921 1.00 96.88 245 ASN A N 1
ATOM 1868 C CA . ASN A 1 245 ? 2.574 7.257 -17.512 1.00 96.88 245 ASN A CA 1
ATOM 1869 C C . ASN A 1 245 ? 3.844 7.068 -16.671 1.00 96.88 245 ASN A C 1
ATOM 1871 O O . ASN A 1 245 ? 4.871 7.673 -16.972 1.00 96.88 245 ASN A O 1
ATOM 1875 N N . ASP A 1 246 ? 3.792 6.251 -15.614 1.00 97.12 246 ASP A N 1
ATOM 1876 C CA . ASP A 1 246 ? 4.928 6.045 -14.713 1.00 97.12 246 ASP A CA 1
ATOM 1877 C C . ASP A 1 246 ? 4.832 4.708 -13.952 1.00 97.12 246 ASP A C 1
ATOM 1879 O O . ASP A 1 246 ? 4.062 4.556 -13.001 1.00 97.12 246 ASP A O 1
ATOM 1883 N N . TYR A 1 247 ? 5.685 3.740 -14.313 1.00 96.75 247 TYR A N 1
ATOM 1884 C CA . TYR A 1 247 ? 5.766 2.433 -13.636 1.00 96.75 247 TYR A CA 1
ATOM 1885 C C . TYR A 1 247 ? 6.052 2.559 -12.139 1.00 96.75 247 TYR A C 1
ATOM 1887 O O . TYR A 1 247 ? 5.635 1.710 -11.350 1.00 96.75 247 TYR A O 1
ATOM 1895 N N . ASN A 1 248 ? 6.730 3.627 -11.724 1.00 97.19 248 ASN A N 1
ATOM 1896 C CA . ASN A 1 248 ? 7.043 3.863 -10.324 1.00 97.19 248 ASN A CA 1
ATOM 1897 C C . ASN A 1 248 ? 5.798 4.093 -9.467 1.00 97.19 248 ASN A C 1
ATOM 1899 O O . ASN A 1 248 ? 5.798 3.754 -8.280 1.00 97.19 248 ASN A O 1
ATOM 1903 N N . ALA A 1 249 ? 4.734 4.629 -10.067 1.00 97.25 249 ALA A N 1
ATOM 1904 C CA . ALA A 1 249 ? 3.471 4.881 -9.390 1.00 97.25 249 ALA A CA 1
ATOM 1905 C C . ALA A 1 249 ? 2.708 3.592 -9.055 1.00 97.25 249 ALA A C 1
ATOM 1907 O O . ALA A 1 249 ? 1.795 3.619 -8.231 1.00 97.25 249 ALA A O 1
ATOM 1908 N N . ALA A 1 250 ? 3.111 2.435 -9.595 1.00 96.62 250 ALA A N 1
ATOM 1909 C CA . ALA A 1 250 ? 2.538 1.146 -9.211 1.00 96.62 250 ALA A CA 1
ATOM 1910 C C . ALA A 1 250 ? 2.745 0.813 -7.719 1.00 96.62 250 ALA A C 1
ATOM 1912 O O . ALA A 1 250 ? 2.033 -0.026 -7.176 1.00 96.62 250 ALA A O 1
ATOM 1913 N N . LEU A 1 251 ? 3.656 1.504 -7.019 1.00 96.81 251 LEU A N 1
ATOM 1914 C CA . LEU A 1 251 ? 3.819 1.394 -5.565 1.00 96.81 251 LEU A CA 1
ATOM 1915 C C . LEU A 1 251 ? 2.626 1.992 -4.786 1.00 96.81 251 LEU A C 1
ATOM 1917 O O . LEU A 1 251 ? 2.398 1.644 -3.619 1.00 96.81 251 LEU A O 1
ATOM 1921 N N . GLU A 1 252 ? 1.863 2.896 -5.407 1.00 95.69 252 GLU A N 1
ATOM 1922 C CA . GLU A 1 252 ? 0.594 3.426 -4.884 1.00 95.69 252 GLU A CA 1
ATOM 1923 C C . GLU A 1 252 ? -0.574 2.455 -5.092 1.00 95.69 252 GLU A C 1
ATOM 1925 O O . GLU A 1 252 ? -1.636 2.638 -4.500 1.00 95.69 252 GLU A O 1
ATOM 1930 N N . LEU A 1 253 ? -0.385 1.407 -5.899 1.00 94.88 253 LEU A N 1
ATOM 1931 C CA . LEU A 1 253 ? -1.407 0.407 -6.159 1.00 94.88 253 LEU A CA 1
ATOM 1932 C C . LEU A 1 253 ? -1.324 -0.762 -5.162 1.00 94.88 253 LEU A C 1
ATOM 1934 O O . LEU A 1 253 ? -0.268 -1.060 -4.588 1.00 94.88 253 LEU A O 1
ATOM 1938 N N . PRO A 1 254 ? -2.453 -1.442 -4.917 1.00 95.56 254 PRO A N 1
ATOM 1939 C CA . PRO A 1 254 ? -3.817 -0.938 -5.051 1.00 95.56 254 PRO A CA 1
ATOM 1940 C C . PRO A 1 254 ? -4.079 0.185 -4.039 1.00 95.56 254 PRO A C 1
ATOM 1942 O O . PRO A 1 254 ? -3.323 0.353 -3.076 1.00 95.56 254 PRO A O 1
ATOM 1945 N N . MET 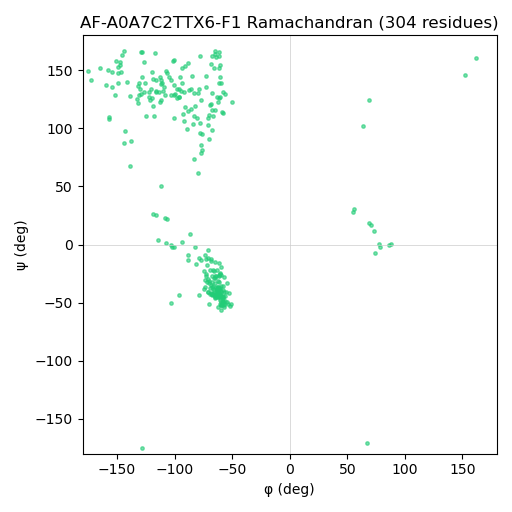A 1 255 ? -5.179 0.913 -4.240 1.00 95.50 255 MET A N 1
ATOM 1946 C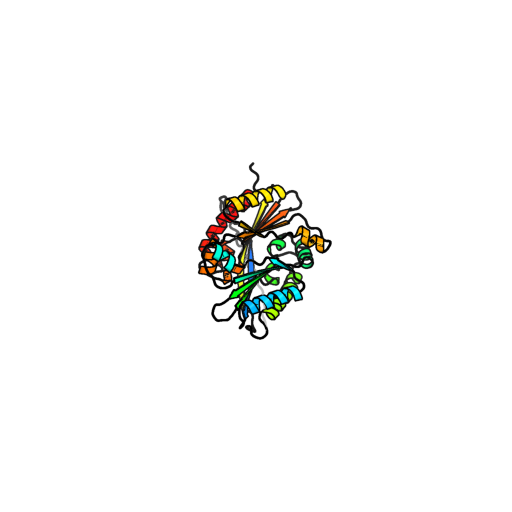 CA . MET A 1 255 ? -5.647 1.891 -3.260 1.00 95.50 255 MET A CA 1
ATOM 1947 C C . MET A 1 255 ? -6.073 1.181 -1.978 1.00 95.50 255 MET A C 1
ATOM 1949 O O . MET A 1 255 ? -6.505 0.028 -2.000 1.00 95.50 255 MET A O 1
ATOM 1953 N N . GLU A 1 256 ? -5.965 1.882 -0.857 1.00 96.12 256 GLU A N 1
ATOM 1954 C CA . GLU A 1 256 ? -6.143 1.288 0.460 1.00 96.12 256 GLU A CA 1
ATOM 1955 C C . GLU A 1 256 ? -7.173 2.048 1.282 1.00 96.12 256 GLU A C 1
ATOM 1957 O O . GLU A 1 256 ? -7.087 3.270 1.413 1.00 96.12 256 GLU A O 1
ATOM 1962 N N . ILE A 1 257 ? -8.114 1.311 1.872 1.00 97.31 257 ILE A N 1
ATOM 1963 C CA . ILE A 1 257 ? -9.096 1.851 2.816 1.00 97.31 257 ILE A CA 1
ATOM 1964 C C . ILE A 1 257 ? -8.989 1.044 4.106 1.00 97.31 257 ILE A C 1
ATOM 1966 O O . ILE A 1 257 ? -9.341 -0.134 4.127 1.00 97.31 257 ILE A O 1
ATOM 1970 N N . LEU A 1 258 ? -8.486 1.665 5.170 1.00 97.31 258 LEU A N 1
ATOM 1971 C CA . LEU A 1 258 ? -8.481 1.101 6.516 1.00 97.31 258 LEU A CA 1
ATOM 1972 C C . LEU A 1 258 ? -9.793 1.466 7.213 1.00 97.31 258 LEU A C 1
ATOM 1974 O O . LEU A 1 258 ? -10.191 2.627 7.207 1.00 97.31 258 LEU A O 1
ATOM 1978 N N . ILE A 1 259 ? -10.434 0.489 7.839 1.00 97.19 259 ILE A N 1
ATOM 1979 C CA . ILE A 1 259 ? -11.655 0.634 8.629 1.00 97.19 259 ILE A CA 1
ATOM 1980 C C . ILE A 1 259 ? -11.403 -0.044 9.968 1.00 97.19 259 ILE A C 1
ATOM 1982 O O . ILE A 1 259 ? -10.965 -1.193 9.985 1.00 97.19 259 ILE A O 1
ATOM 1986 N N . TYR A 1 260 ? -11.669 0.620 11.086 1.00 96.50 260 TYR A N 1
ATOM 1987 C CA . TYR A 1 260 ? -11.525 -0.019 12.390 1.00 96.50 260 TYR A CA 1
ATOM 1988 C C . TYR A 1 260 ? -12.492 0.516 13.442 1.00 96.50 260 TYR A C 1
ATOM 1990 O O . TYR A 1 260 ? -12.927 1.669 13.391 1.00 96.50 260 TYR A O 1
ATOM 1998 N N . ASP A 1 261 ? -12.805 -0.339 14.413 1.00 95.88 261 ASP A N 1
ATOM 1999 C CA . ASP A 1 261 ? -13.582 0.011 15.595 1.00 95.88 261 ASP A CA 1
ATOM 2000 C C . ASP A 1 261 ? -12.774 0.940 16.510 1.00 95.88 261 ASP A C 1
ATOM 2002 O O . ASP A 1 261 ? -11.697 0.597 17.015 1.00 95.88 261 ASP A O 1
ATOM 2006 N N . ARG A 1 262 ? -13.313 2.138 16.745 1.00 94.69 262 ARG A N 1
ATOM 2007 C CA . ARG A 1 262 ? -12.694 3.158 17.590 1.00 94.69 262 ARG A CA 1
ATOM 2008 C C . ARG A 1 262 ? -12.772 2.819 19.076 1.00 94.69 262 ARG A C 1
ATOM 2010 O O . ARG A 1 262 ? -12.026 3.417 19.852 1.00 94.69 262 ARG A O 1
ATOM 2017 N N . GLY A 1 263 ? -13.572 1.828 19.469 1.00 93.56 263 GLY A N 1
ATOM 2018 C CA . GLY A 1 263 ? -13.717 1.344 20.844 1.00 93.56 263 GLY A CA 1
ATOM 2019 C C . GLY A 1 263 ? -14.749 2.106 21.678 1.00 93.56 263 GLY A C 1
ATOM 2020 O O . GLY A 1 263 ? -14.958 1.767 22.835 1.00 93.56 263 GLY A O 1
ATOM 2021 N N . ASP A 1 264 ? -15.403 3.116 21.106 1.00 93.62 264 ASP A N 1
ATOM 2022 C CA . ASP A 1 264 ? -16.488 3.882 21.730 1.00 93.62 264 ASP A CA 1
ATOM 2023 C C . ASP A 1 264 ? -17.806 3.757 20.945 1.00 93.62 264 ASP A C 1
ATOM 2025 O O . ASP A 1 264 ? -18.643 4.659 20.948 1.00 93.62 264 ASP A O 1
ATOM 2029 N N . GLY A 1 265 ? -17.963 2.644 20.221 1.00 92.31 265 GLY A N 1
ATOM 2030 C CA . GLY A 1 265 ? -19.108 2.376 19.350 1.00 92.31 265 GLY A CA 1
ATOM 2031 C C . GLY A 1 265 ? -19.068 3.114 18.008 1.00 92.31 265 GLY A C 1
ATOM 2032 O O . GLY A 1 265 ? -19.981 2.943 17.203 1.00 92.31 265 GLY A O 1
ATOM 2033 N N . LYS A 1 266 ? -18.025 3.913 17.747 1.00 95.31 266 LYS A N 1
ATOM 2034 C CA . LYS A 1 266 ? -17.812 4.606 16.469 1.00 95.31 266 LYS A CA 1
ATOM 2035 C C . LYS A 1 266 ? -16.795 3.882 15.603 1.00 95.31 266 LYS A C 1
ATOM 2037 O O . LYS A 1 266 ? -15.918 3.177 16.095 1.00 95.31 266 LYS A O 1
ATOM 2042 N N . THR A 1 267 ? -16.855 4.147 14.305 1.00 97.19 267 THR A N 1
ATOM 2043 C CA . THR A 1 267 ? -15.923 3.574 13.329 1.00 97.19 267 THR A CA 1
ATOM 2044 C C . THR A 1 267 ? -15.011 4.645 12.761 1.00 97.19 267 THR A C 1
ATOM 2046 O O . THR A 1 267 ? -15.471 5.735 12.420 1.00 97.19 267 THR A O 1
ATOM 2049 N N . VAL A 1 268 ? -13.726 4.338 12.613 1.00 97.38 268 VAL A N 1
ATOM 2050 C CA . VAL A 1 268 ? -12.783 5.172 11.860 1.00 97.38 268 VAL A CA 1
ATOM 2051 C C . VAL A 1 268 ? -12.571 4.577 10.477 1.00 97.38 268 VAL A C 1
ATOM 2053 O O . VAL A 1 268 ? -12.391 3.369 10.339 1.00 97.38 268 VAL A O 1
ATOM 2056 N N . VAL A 1 269 ? -12.557 5.435 9.459 1.00 97.69 269 VAL A N 1
ATOM 2057 C CA . VAL A 1 269 ? -12.145 5.094 8.097 1.00 97.69 269 VAL A CA 1
ATOM 2058 C C . VAL A 1 269 ? -10.999 6.009 7.692 1.00 97.69 269 VAL A C 1
ATOM 2060 O O . VAL A 1 269 ? -11.116 7.234 7.782 1.00 97.69 269 VAL A O 1
ATOM 2063 N N . ARG A 1 270 ? -9.895 5.420 7.238 1.00 96.88 270 ARG A N 1
ATOM 2064 C CA . ARG A 1 270 ? -8.650 6.117 6.912 1.00 96.88 270 ARG A CA 1
ATOM 2065 C C . ARG A 1 270 ? -8.133 5.687 5.543 1.00 96.88 270 ARG A C 1
ATOM 2067 O O . ARG A 1 270 ? -8.137 4.501 5.219 1.00 96.88 270 ARG A O 1
ATOM 2074 N N . TYR A 1 271 ? -7.681 6.645 4.740 1.00 96.69 271 TYR A N 1
ATOM 2075 C CA . TYR A 1 271 ? -7.125 6.394 3.407 1.00 96.69 271 TYR A CA 1
ATOM 2076 C C . TYR A 1 271 ? -6.093 7.457 3.018 1.00 96.69 271 TYR A C 1
ATOM 2078 O O . TYR A 1 271 ? -6.098 8.573 3.541 1.00 96.69 271 TYR A O 1
ATOM 2086 N N . ARG A 1 272 ? -5.204 7.123 2.075 1.00 95.50 272 ARG A N 1
ATOM 2087 C CA . ARG A 1 272 ? -4.328 8.111 1.428 1.00 95.50 272 ARG A CA 1
ATOM 2088 C C . ARG A 1 272 ? -5.077 8.792 0.297 1.00 95.50 272 ARG A C 1
ATOM 2090 O O . ARG A 1 272 ? -5.643 8.106 -0.550 1.00 95.50 272 ARG A O 1
ATOM 2097 N N . LYS A 1 273 ? -5.045 10.120 0.262 1.00 96.50 273 LYS A N 1
ATOM 2098 C CA . LYS A 1 273 ? -5.684 10.922 -0.780 1.00 96.50 273 LYS A CA 1
ATOM 2099 C C . LYS A 1 273 ? -5.026 10.665 -2.144 1.00 96.50 273 LYS A C 1
ATOM 2101 O O . LYS A 1 273 ? -3.839 10.987 -2.297 1.00 96.50 273 LYS A O 1
ATOM 2106 N N . PRO A 1 274 ? -5.758 10.097 -3.121 1.00 96.31 274 PRO A N 1
ATOM 2107 C CA . PRO A 1 274 ? -5.190 9.730 -4.416 1.00 96.31 274 PRO A CA 1
ATOM 2108 C C . PRO A 1 274 ? -4.492 10.875 -5.155 1.00 96.31 274 PRO A C 1
ATOM 2110 O O . PRO A 1 274 ? -3.413 10.657 -5.700 1.00 96.31 274 PRO A O 1
ATOM 2113 N N . SER A 1 275 ? -5.043 12.092 -5.155 1.00 97.00 275 SER A N 1
ATOM 2114 C CA . SER A 1 275 ? -4.449 13.241 -5.859 1.00 97.00 275 SER A CA 1
ATOM 2115 C C . SER A 1 275 ? -3.069 13.635 -5.352 1.00 97.00 275 SER A C 1
ATOM 2117 O O . SER A 1 275 ? -2.213 13.999 -6.156 1.00 97.00 275 SER A O 1
ATOM 2119 N N . VAL A 1 276 ? -2.828 13.528 -4.046 1.00 96.88 276 VAL A N 1
ATOM 2120 C CA . VAL A 1 276 ? -1.522 13.853 -3.463 1.00 96.88 276 VAL A CA 1
ATOM 2121 C C . VAL A 1 276 ? -0.553 12.699 -3.686 1.00 96.88 276 VAL A C 1
ATOM 2123 O O . VAL A 1 276 ? 0.572 12.934 -4.105 1.00 96.88 276 VAL A O 1
ATOM 2126 N N . ALA A 1 277 ? -0.995 11.453 -3.480 1.00 95.56 277 ALA A N 1
ATOM 2127 C CA . ALA A 1 277 ? -0.155 10.274 -3.685 1.00 95.56 277 ALA A CA 1
ATOM 2128 C C . ALA A 1 277 ? 0.294 10.130 -5.152 1.00 95.56 277 ALA A C 1
ATOM 2130 O O . ALA A 1 277 ? 1.494 10.085 -5.426 1.00 95.56 277 ALA A O 1
ATOM 2131 N N . LEU A 1 278 ? -0.650 10.135 -6.098 1.00 96.88 278 LEU A N 1
ATOM 2132 C CA . LEU A 1 278 ? -0.372 10.017 -7.533 1.00 96.88 278 LEU A CA 1
ATOM 2133 C C . LEU A 1 278 ? 0.210 11.301 -8.136 1.00 96.88 278 LEU A C 1
ATOM 2135 O O . LEU A 1 278 ? 0.908 11.236 -9.142 1.00 96.88 278 LEU A O 1
ATOM 2139 N N . GLY A 1 279 ? -0.017 12.457 -7.509 1.00 96.75 279 GLY A N 1
ATOM 2140 C CA . GLY A 1 279 ? 0.554 13.736 -7.937 1.00 96.75 279 GLY A CA 1
ATOM 2141 C C . GLY A 1 279 ? 2.082 13.814 -7.838 1.00 96.75 279 GLY A C 1
ATOM 2142 O O . GLY A 1 279 ? 2.670 14.693 -8.461 1.00 96.75 279 GLY A O 1
ATOM 2143 N N . ASN A 1 280 ? 2.733 12.894 -7.112 1.00 96.75 280 ASN A N 1
ATOM 2144 C CA . ASN A 1 280 ? 4.199 12.778 -7.095 1.00 96.75 280 ASN A CA 1
ATOM 2145 C C . ASN A 1 280 ? 4.779 12.179 -8.391 1.00 96.75 280 ASN A C 1
ATOM 2147 O O . ASN A 1 280 ? 5.998 12.153 -8.552 1.00 96.75 280 ASN A O 1
ATOM 2151 N N . TYR A 1 281 ? 3.933 11.665 -9.286 1.00 97.19 281 TYR A N 1
ATOM 2152 C CA . TYR A 1 281 ? 4.342 10.928 -10.477 1.00 97.19 281 TYR A CA 1
ATOM 2153 C C . TYR A 1 281 ? 3.863 11.645 -11.742 1.00 97.19 281 TYR A C 1
ATOM 2155 O O . TYR A 1 281 ? 2.769 12.219 -11.787 1.00 97.19 281 TYR A O 1
ATOM 2163 N N . SER A 1 282 ? 4.697 11.623 -12.783 1.00 95.44 282 SER A N 1
ATOM 2164 C CA . SER A 1 282 ? 4.416 12.342 -14.028 1.00 95.44 282 SER A CA 1
ATOM 2165 C C . SER A 1 282 ? 3.127 11.833 -14.680 1.00 95.44 282 SER A C 1
ATOM 2167 O O . SER A 1 282 ? 2.855 10.638 -14.673 1.00 95.44 282 SER A O 1
ATOM 2169 N N . GLY A 1 283 ? 2.306 12.740 -15.219 1.00 96.31 283 GLY A N 1
ATOM 2170 C CA . GLY A 1 283 ? 1.075 12.395 -15.946 1.00 96.31 283 GLY A CA 1
ATOM 2171 C C . GLY A 1 283 ? -0.112 11.915 -15.094 1.00 96.31 283 GLY A C 1
ATOM 2172 O O . GLY A 1 283 ? -1.221 11.807 -15.611 1.00 96.31 283 GLY A O 1
ATOM 2173 N N . LEU A 1 284 ? 0.053 11.695 -13.783 1.00 97.44 284 LEU A N 1
ATOM 2174 C CA . LEU A 1 284 ? -0.972 11.040 -12.951 1.00 97.44 284 LEU A CA 1
ATOM 2175 C C . LEU A 1 284 ? -1.799 11.978 -12.057 1.00 97.44 284 LEU A C 1
ATOM 2177 O O . LEU A 1 284 ? -2.747 11.540 -11.401 1.00 97.44 284 LEU A O 1
ATOM 2181 N N . GLY A 1 285 ? -1.530 13.286 -12.081 1.00 95.81 285 GLY A N 1
ATOM 2182 C CA . GLY A 1 285 ? -2.288 14.265 -11.291 1.00 95.81 285 GLY A CA 1
ATOM 2183 C C . GLY A 1 285 ? -3.786 14.324 -11.637 1.00 95.81 285 GLY A C 1
ATOM 2184 O O . GLY A 1 285 ? -4.623 14.472 -10.745 1.00 95.81 285 GLY A O 1
ATOM 2185 N N . GLY A 1 286 ? -4.147 14.175 -12.918 1.00 96.06 286 GLY A N 1
ATOM 2186 C CA . GLY A 1 286 ? -5.550 14.140 -13.360 1.00 96.06 286 GLY A CA 1
ATOM 2187 C C . GLY A 1 286 ? -6.292 12.884 -12.891 1.00 96.06 286 GLY A C 1
ATOM 2188 O O . GLY A 1 286 ? -7.418 12.970 -12.392 1.00 96.06 286 GLY A O 1
ATOM 2189 N N . LEU A 1 287 ? -5.624 11.728 -12.973 1.00 95.50 287 LEU A N 1
ATOM 2190 C CA . LEU A 1 287 ? -6.138 10.460 -12.457 1.00 95.50 287 LEU A CA 1
ATOM 2191 C C . LEU A 1 287 ? -6.386 10.545 -10.949 1.00 95.50 287 LEU A C 1
ATOM 2193 O O . LEU A 1 287 ? -7.474 10.214 -10.480 1.00 95.50 287 LEU A O 1
ATOM 2197 N N . GLY A 1 288 ? -5.412 11.060 -10.197 1.00 96.19 288 GLY A N 1
ATOM 2198 C CA . GLY A 1 288 ? -5.536 11.231 -8.754 1.00 96.19 288 GLY A CA 1
ATOM 2199 C C . GLY A 1 288 ? -6.725 12.110 -8.353 1.00 96.19 288 GLY A C 1
ATOM 2200 O O . GLY A 1 288 ? -7.506 11.715 -7.494 1.00 96.19 288 GLY A O 1
ATOM 2201 N N . LYS A 1 289 ? -6.949 13.247 -9.027 1.00 96.44 289 LYS A N 1
ATOM 2202 C CA . LYS A 1 289 ? -8.129 14.105 -8.777 1.00 96.44 289 LYS A CA 1
ATOM 2203 C C . LYS A 1 289 ? -9.457 13.395 -9.049 1.00 96.44 289 LYS A C 1
ATOM 2205 O O . LYS A 1 289 ? -10.421 13.590 -8.316 1.00 96.44 289 LYS A O 1
ATOM 2210 N N . THR A 1 290 ? -9.511 12.567 -10.089 1.00 95.06 290 THR A N 1
ATOM 2211 C CA . THR A 1 290 ? -10.707 11.764 -10.390 1.00 95.06 290 THR A CA 1
ATOM 2212 C C . THR A 1 290 ? -10.974 10.754 -9.273 1.00 95.06 290 THR A C 1
ATOM 2214 O O . THR A 1 290 ? -12.113 10.580 -8.838 1.00 95.06 290 THR A O 1
ATOM 2217 N N . LEU A 1 291 ? -9.915 10.112 -8.777 1.00 95.44 291 LEU A N 1
ATOM 2218 C CA . LEU A 1 291 ? -9.999 9.105 -7.725 1.00 95.44 291 LEU A CA 1
ATOM 2219 C C . LEU A 1 291 ? -10.344 9.684 -6.352 1.00 95.44 291 LEU A C 1
ATOM 2221 O O . LEU A 1 291 ? -11.024 8.994 -5.593 1.00 95.44 291 LEU A O 1
ATOM 2225 N N . ASP A 1 292 ? -9.974 10.932 -6.054 1.00 96.00 292 ASP A N 1
ATOM 2226 C CA . ASP A 1 292 ? -10.426 11.624 -4.839 1.00 96.00 292 ASP A CA 1
ATOM 2227 C C . ASP A 1 292 ? -11.956 11.570 -4.724 1.00 96.00 292 ASP A C 1
ATOM 2229 O O . ASP A 1 292 ? -12.483 11.057 -3.739 1.00 96.00 292 ASP A O 1
ATOM 2233 N N . GLY A 1 293 ? -12.678 11.987 -5.771 1.00 94.94 293 GLY A N 1
ATOM 2234 C CA . GLY A 1 293 ? -14.144 11.994 -5.763 1.00 94.94 293 GLY A CA 1
ATOM 2235 C C . GLY A 1 293 ? -14.773 10.596 -5.691 1.00 94.94 293 GLY A C 1
ATOM 2236 O O . GLY A 1 293 ? -15.869 10.427 -5.152 1.00 94.94 293 GLY A O 1
ATOM 2237 N N . VAL A 1 294 ? -14.097 9.568 -6.216 1.00 95.19 294 VAL A N 1
ATOM 2238 C CA . VAL A 1 294 ? -14.553 8.172 -6.103 1.00 95.19 294 VAL A CA 1
ATOM 2239 C C . VAL A 1 294 ? -14.411 7.677 -4.664 1.00 95.19 294 VAL A C 1
ATOM 2241 O O . VAL A 1 294 ? -15.388 7.188 -4.092 1.00 95.19 294 VAL A O 1
ATOM 2244 N N . ILE A 1 295 ? -13.231 7.841 -4.062 1.00 95.88 295 ILE A N 1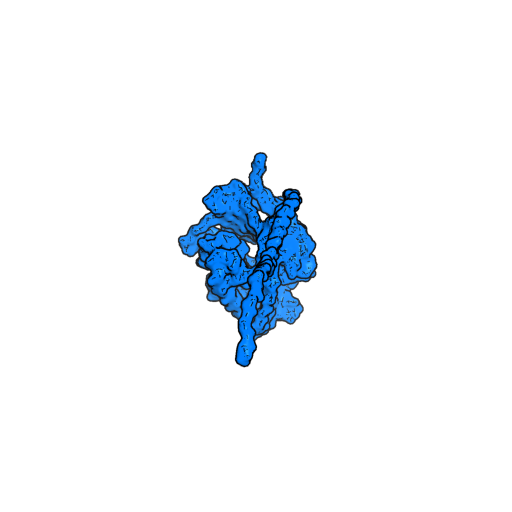
ATOM 2245 C CA . ILE A 1 295 ? -12.964 7.401 -2.688 1.00 95.88 295 ILE A CA 1
ATOM 2246 C C . ILE A 1 295 ? -13.798 8.201 -1.685 1.00 95.88 295 ILE A C 1
ATOM 2248 O O . ILE A 1 295 ? -14.356 7.617 -0.759 1.00 95.88 295 ILE A O 1
ATOM 2252 N N . GLU A 1 296 ? -13.968 9.507 -1.885 1.00 95.00 296 GLU A N 1
ATOM 2253 C CA . GLU A 1 296 ? -14.816 10.337 -1.026 1.00 95.00 296 GLU A CA 1
ATOM 2254 C C . GLU A 1 296 ? -16.270 9.863 -1.009 1.00 95.00 296 GLU A C 1
ATOM 2256 O O . GLU A 1 296 ? -16.871 9.811 0.066 1.00 95.00 296 GLU A O 1
ATOM 2261 N N . ARG A 1 297 ? -16.818 9.458 -2.163 1.00 95.38 297 ARG A N 1
ATOM 2262 C CA . ARG A 1 297 ? -18.167 8.881 -2.255 1.00 95.38 297 ARG A CA 1
ATOM 2263 C C . ARG A 1 297 ? -18.258 7.533 -1.542 1.00 95.38 297 ARG A C 1
ATOM 2265 O O . ARG A 1 297 ? -19.218 7.304 -0.812 1.00 95.38 297 ARG A O 1
ATOM 2272 N N . ILE A 1 298 ? -17.264 6.663 -1.728 1.00 96.50 298 ILE A N 1
ATOM 2273 C CA . ILE A 1 298 ? -17.206 5.347 -1.070 1.00 96.50 298 ILE A CA 1
ATOM 2274 C C . ILE A 1 298 ? -17.163 5.506 0.447 1.00 96.50 298 ILE A C 1
ATOM 2276 O O . ILE A 1 298 ? -17.968 4.915 1.159 1.00 96.50 298 ILE A O 1
ATOM 2280 N N . VAL A 1 299 ? -16.244 6.330 0.943 1.00 95.62 299 VAL A N 1
ATOM 2281 C CA . VAL A 1 299 ? -16.076 6.560 2.379 1.00 95.62 299 VAL A CA 1
ATOM 2282 C C . VAL A 1 299 ? -17.290 7.298 2.950 1.00 95.62 299 VAL A C 1
ATOM 2284 O O . VAL A 1 299 ? -17.737 6.980 4.048 1.00 95.62 299 VAL A O 1
ATOM 2287 N N . GLY A 1 300 ? -17.877 8.235 2.200 1.00 95.31 300 GLY A N 1
ATOM 2288 C CA . GLY A 1 300 ? -19.103 8.936 2.585 1.00 95.31 300 GLY A CA 1
ATOM 2289 C C . GLY A 1 300 ? -20.314 8.016 2.774 1.00 95.31 300 GLY A C 1
ATOM 2290 O O . GLY A 1 300 ? -21.188 8.335 3.576 1.00 95.31 300 GLY A O 1
ATOM 2291 N N . ALA A 1 301 ? -20.345 6.847 2.123 1.00 94.06 301 ALA A N 1
ATOM 2292 C CA . ALA A 1 301 ? -21.432 5.880 2.274 1.00 94.06 301 ALA A CA 1
ATOM 2293 C C . ALA A 1 301 ? -21.554 5.316 3.698 1.00 94.06 301 ALA A C 1
ATOM 2295 O O . ALA A 1 301 ? -22.633 4.866 4.076 1.00 94.06 301 ALA A O 1
ATOM 2296 N N . ALA A 1 302 ? -20.485 5.361 4.504 1.00 91.38 302 ALA A N 1
ATOM 2297 C CA . ALA A 1 302 ? -20.515 4.929 5.902 1.00 91.38 302 ALA A CA 1
ATOM 2298 C C . ALA A 1 302 ? -21.359 5.849 6.806 1.00 91.38 302 ALA A C 1
ATOM 2300 O O . ALA A 1 302 ? -21.718 5.454 7.918 1.00 91.38 302 ALA A O 1
ATOM 2301 N N . GLN A 1 303 ? -21.722 7.050 6.341 1.00 91.19 303 GLN A N 1
ATOM 2302 C CA . GLN A 1 303 ? -22.603 7.950 7.077 1.00 91.19 303 GLN A CA 1
ATOM 2303 C C . GLN A 1 303 ? -23.968 7.285 7.328 1.00 91.19 303 GLN A C 1
ATOM 2305 O O . GLN A 1 303 ? -24.525 6.575 6.484 1.00 91.19 303 GLN A O 1
ATOM 2310 N N . THR A 1 304 ? -24.522 7.468 8.522 1.00 74.81 304 THR A N 1
ATOM 2311 C CA . THR A 1 304 ? -25.917 7.113 8.808 1.00 74.81 304 THR A CA 1
ATOM 2312 C C . THR A 1 304 ? -26.819 8.219 8.275 1.00 74.81 304 THR A C 1
ATOM 2314 O O . THR A 1 304 ? -26.561 9.391 8.550 1.00 74.81 304 THR A O 1
ATOM 2317 N N . SER A 1 305 ? -27.857 7.861 7.515 1.00 61.34 305 SER A N 1
ATOM 2318 C CA . SER A 1 3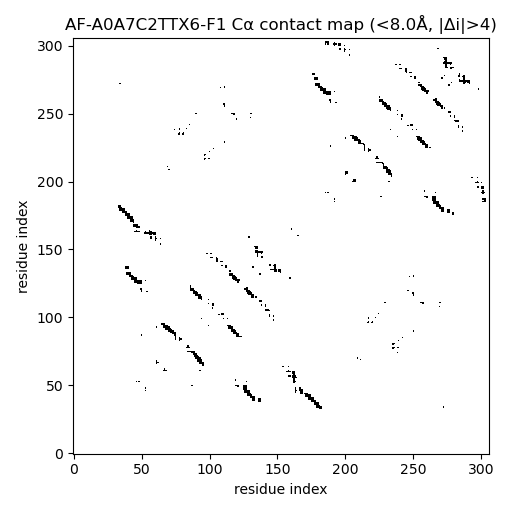05 ? -28.948 8.792 7.217 1.00 61.34 305 SER A CA 1
ATOM 2319 C C . SER A 1 305 ? -29.526 9.284 8.543 1.00 61.34 305 SER A C 1
ATOM 2321 O O . SER A 1 305 ? -29.746 8.468 9.440 1.00 61.34 305 SER A O 1
ATOM 2323 N N . SER A 1 306 ? -29.650 10.604 8.686 1.00 44.28 306 SER A N 1
ATOM 2324 C CA . SER A 1 306 ? -30.385 11.221 9.796 1.00 44.28 306 SER A CA 1
ATOM 2325 C C . SER A 1 306 ? -31.872 10.924 9.686 1.00 44.28 306 SER A C 1
ATOM 2327 O O . SER A 1 306 ? -32.343 10.784 8.533 1.00 44.28 306 SER A O 1
#